Protein AF-A0A840S6F9-F1 (afdb_monomer_lite)

Foldseek 3Di:
DVVVLLVVLVVPDDVLLVVLLVVLLVVVLCVVVVVCVVVPDPDDPVVLSVLQSVLSSVLSVLLCSLQSSLVPPDDPDPCSLVSNLVSQLVSLLCSLPVSLVVCCVVVVNDSCSSNVPPDPDDDSVVSSVVSSVVSSVSSSVSVVVVVVVVVVVVVVVVVVVVVVVVVVVVVVVVVVVVVVVVVPDDVVVVVVVVVVLVVVVVVVDPVSVVVVVVVVVVVVVVVVVVVVVDD

pLDDT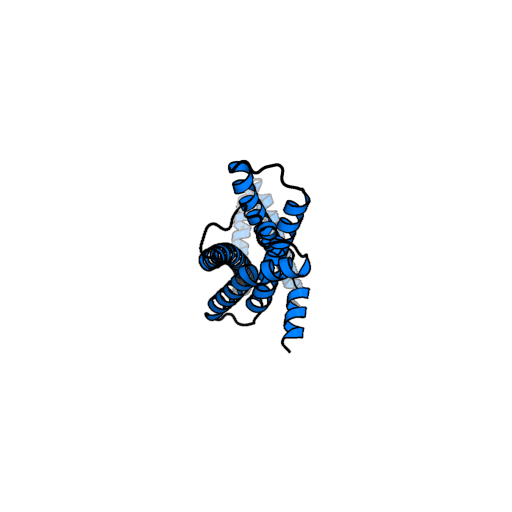: mean 72.97, std 12.89, range [38.94, 93.56]

Sequence (231 aa):
MMKSHLLRSWRSVRAAELWVVAGLVLFLLTERLGVRIDFGAPAYPVRALFFQALMLGLQGMLMLLCWLPAARSVAPHRWRMLRLAGALSLGALLAAWALPSLLAATLGLPPCDVCGKLQPQGKPWTEILSESLILLLLAGLAAGVAELLARRRRNELQLQQLLDEQARLIHEAASARLAARAGRVDPQVLLNDLEAVLKLAGLGSAQAGVALDGLMGQLRQALQSSRRSSP

Structure (mmCIF, N/CA/C/O backbone):
data_AF-A0A840S6F9-F1
#
_entry.id   AF-A0A840S6F9-F1
#
loop_
_atom_site.group_PDB
_atom_site.id
_atom_site.type_symbol
_atom_site.label_atom_id
_atom_site.label_alt_id
_atom_site.label_comp_id
_atom_site.label_asym_id
_atom_site.label_entity_id
_atom_site.label_seq_id
_atom_site.pdbx_PDB_ins_code
_atom_site.Cartn_x
_atom_site.Cartn_y
_atom_site.Cartn_z
_atom_site.occupancy
_atom_site.B_iso_or_equiv
_atom_site.auth_seq_id
_atom_site.auth_comp_id
_atom_site.auth_asym_id
_atom_site.auth_atom_id
_atom_site.pdbx_PDB_model_num
ATOM 1 N N . MET A 1 1 ? -16.084 -17.301 -10.872 1.00 57.97 1 MET A N 1
ATOM 2 C CA . MET A 1 1 ? -16.000 -16.771 -9.488 1.00 57.97 1 MET A CA 1
ATOM 3 C C . MET A 1 1 ? -14.746 -15.935 -9.198 1.00 57.97 1 MET A C 1
ATOM 5 O O . MET A 1 1 ? -14.881 -14.893 -8.576 1.00 57.97 1 MET A O 1
ATOM 9 N N . MET A 1 2 ? -13.543 -16.302 -9.662 1.00 61.16 2 MET A N 1
ATOM 10 C CA . MET A 1 2 ? -12.301 -15.564 -9.331 1.00 61.16 2 MET A CA 1
ATOM 11 C C . MET A 1 2 ? -12.258 -14.113 -9.865 1.00 61.16 2 MET A C 1
ATOM 13 O O . MET A 1 2 ? -11.833 -13.199 -9.162 1.00 61.16 2 MET A O 1
ATOM 17 N N . LYS A 1 3 ? -12.792 -13.874 -11.074 1.00 73.31 3 LYS A N 1
ATOM 18 C CA . LYS A 1 3 ? -12.828 -12.543 -11.717 1.00 73.31 3 LYS A CA 1
ATOM 19 C C . LYS A 1 3 ? -13.700 -11.521 -10.969 1.00 73.31 3 LYS A C 1
ATOM 21 O O . LYS A 1 3 ? -13.307 -10.367 -10.832 1.00 73.31 3 LYS A O 1
ATOM 26 N N . SER A 1 4 ? -14.858 -11.935 -10.443 1.00 74.44 4 SER A N 1
ATOM 27 C CA . SER A 1 4 ? -15.755 -11.033 -9.703 1.00 74.44 4 SER A CA 1
ATOM 28 C C . SER A 1 4 ? -15.173 -10.629 -8.347 1.00 74.44 4 SER A C 1
ATOM 30 O O . SER A 1 4 ? -15.349 -9.490 -7.920 1.00 74.44 4 SER A O 1
ATOM 32 N N . HIS A 1 5 ? -14.418 -11.522 -7.701 1.00 69.12 5 HIS A N 1
ATOM 33 C CA . HIS A 1 5 ? -13.713 -11.223 -6.454 1.00 69.12 5 HIS A CA 1
ATOM 34 C C . HIS A 1 5 ? -12.581 -10.202 -6.654 1.00 69.12 5 HIS A C 1
ATOM 36 O O . HIS A 1 5 ? -12.450 -9.271 -5.858 1.00 69.12 5 HIS A O 1
ATOM 42 N N . LEU A 1 6 ? -11.820 -10.327 -7.749 1.00 69.56 6 LEU A N 1
ATOM 43 C CA . LEU A 1 6 ? -10.762 -9.381 -8.119 1.00 69.56 6 LEU A CA 1
ATOM 44 C C . LEU A 1 6 ? -11.324 -7.977 -8.381 1.00 69.56 6 LEU A C 1
ATOM 46 O O . LEU A 1 6 ? -10.884 -7.009 -7.762 1.00 69.56 6 LEU A O 1
ATOM 50 N N . LEU A 1 7 ? -12.366 -7.869 -9.208 1.00 76.25 7 LEU A N 1
ATOM 51 C CA . LEU A 1 7 ? -13.001 -6.583 -9.524 1.00 76.25 7 LEU A CA 1
ATOM 52 C C . LEU A 1 7 ? -13.603 -5.908 -8.286 1.00 76.25 7 LEU A C 1
ATOM 54 O O . LEU A 1 7 ? -13.496 -4.693 -8.118 1.00 76.25 7 LEU A O 1
ATOM 58 N N . ARG A 1 8 ? -14.204 -6.689 -7.380 1.00 76.50 8 ARG A N 1
ATOM 59 C CA . ARG A 1 8 ? -14.761 -6.156 -6.133 1.00 76.50 8 ARG A CA 1
ATOM 60 C C . ARG A 1 8 ? -13.665 -5.664 -5.193 1.00 76.50 8 ARG A C 1
ATOM 62 O O . ARG A 1 8 ? -13.846 -4.618 -4.573 1.00 76.50 8 ARG A O 1
ATOM 69 N N . SER A 1 9 ? -12.529 -6.368 -5.125 1.00 71.62 9 SER A N 1
ATOM 70 C CA . SER A 1 9 ? -11.372 -5.908 -4.351 1.00 71.62 9 SER A CA 1
ATOM 71 C C . SER A 1 9 ? -10.795 -4.598 -4.892 1.00 71.62 9 SER A C 1
ATOM 73 O O . SER A 1 9 ? -10.569 -3.665 -4.130 1.00 71.62 9 SER A O 1
ATOM 75 N N . TRP A 1 10 ? -10.690 -4.464 -6.211 1.00 71.94 10 TRP A N 1
ATOM 76 C CA . TRP A 1 10 ? -10.213 -3.236 -6.841 1.00 71.94 10 TRP A CA 1
ATOM 77 C C . TRP A 1 10 ? -11.158 -2.045 -6.654 1.00 71.94 10 TRP A C 1
ATOM 79 O O . TRP A 1 10 ? -10.720 -0.933 -6.380 1.00 71.94 10 TRP A O 1
ATOM 89 N N . ARG A 1 11 ? -12.475 -2.268 -6.704 1.00 76.00 11 ARG A N 1
ATOM 90 C CA . ARG A 1 11 ? -13.458 -1.193 -6.482 1.00 76.00 11 ARG A CA 1
ATOM 91 C C . ARG A 1 11 ? -13.488 -0.644 -5.063 1.00 76.00 11 ARG A C 1
ATOM 93 O O . ARG A 1 11 ? -14.030 0.429 -4.846 1.00 76.00 11 ARG A O 1
ATOM 100 N N . SER A 1 12 ? -12.956 -1.378 -4.093 1.00 77.88 12 SER A N 1
ATOM 101 C CA . SER A 1 12 ? -12.941 -0.933 -2.695 1.00 77.88 12 SER A CA 1
ATOM 102 C C . SER A 1 12 ? -11.543 -0.573 -2.216 1.00 77.88 12 SER A C 1
ATOM 104 O O . SER A 1 12 ? -11.290 -0.593 -1.013 1.00 77.88 12 SER A O 1
ATOM 106 N N . VAL A 1 13 ? -10.623 -0.284 -3.140 1.00 76.69 13 VAL A N 1
ATOM 107 C CA . VAL A 1 13 ? -9.305 0.271 -2.815 1.00 76.69 13 VAL A CA 1
ATOM 108 C C . VAL A 1 13 ? -9.489 1.537 -1.989 1.00 76.69 13 VAL A C 1
ATOM 110 O O . VAL A 1 13 ? -10.258 2.430 -2.346 1.00 76.69 13 VAL A O 1
ATOM 113 N N . ARG A 1 14 ? -8.815 1.593 -0.841 1.00 79.44 14 ARG A N 1
ATOM 114 C CA . ARG A 1 14 ? -8.871 2.759 0.048 1.00 79.44 14 ARG A CA 1
ATOM 115 C C . ARG A 1 14 ? -7.775 3.745 -0.333 1.00 79.44 14 ARG A C 1
ATOM 117 O O . ARG A 1 14 ? -6.681 3.331 -0.700 1.00 79.44 14 ARG A O 1
ATOM 124 N N . ALA A 1 15 ? -8.019 5.041 -0.135 1.00 79.38 15 ALA A N 1
ATOM 125 C CA . ALA A 1 15 ? -7.000 6.075 -0.348 1.00 79.38 15 ALA A CA 1
ATOM 126 C C . ALA A 1 15 ? -5.699 5.776 0.423 1.00 79.38 15 ALA A C 1
ATOM 128 O O . ALA A 1 15 ? -4.612 5.971 -0.102 1.00 79.38 15 ALA A O 1
ATOM 129 N N . ALA A 1 16 ? -5.799 5.215 1.632 1.00 73.62 16 ALA A N 1
ATOM 130 C CA . ALA A 1 16 ? -4.637 4.792 2.414 1.00 73.62 16 ALA A CA 1
ATOM 131 C C . ALA A 1 16 ? -3.776 3.725 1.707 1.00 73.62 16 ALA A C 1
ATOM 133 O O . ALA A 1 16 ? -2.556 3.780 1.791 1.00 73.62 16 ALA A O 1
ATOM 134 N N . GLU A 1 17 ? -4.390 2.775 0.994 1.00 78.75 17 GLU A N 1
ATOM 135 C CA . GLU A 1 17 ? -3.665 1.739 0.239 1.00 78.75 17 GLU A CA 1
ATOM 136 C C . GLU A 1 17 ? -2.934 2.361 -0.963 1.00 78.75 17 GLU A C 1
ATOM 138 O O . GLU A 1 17 ? -1.793 2.000 -1.245 1.00 78.75 17 GLU A O 1
ATOM 143 N N . LEU A 1 18 ? -3.551 3.354 -1.616 1.00 81.88 18 LEU A N 1
ATOM 144 C CA . LEU A 1 18 ? -2.921 4.124 -2.692 1.00 81.88 18 LEU A CA 1
ATOM 145 C C . LEU A 1 18 ? -1.740 4.954 -2.189 1.00 81.88 18 LEU A C 1
ATOM 147 O O . LEU A 1 18 ? -0.707 4.977 -2.847 1.00 81.88 18 LEU A O 1
ATOM 151 N N . TRP A 1 19 ? -1.853 5.585 -1.016 1.00 82.31 19 TRP A N 1
ATOM 152 C CA . TRP A 1 19 ? -0.750 6.333 -0.406 1.00 82.31 19 TRP A CA 1
ATOM 153 C C . TRP A 1 19 ? 0.446 5.445 -0.073 1.00 82.31 19 TRP A C 1
ATOM 155 O O . TRP A 1 19 ? 1.583 5.855 -0.284 1.00 82.31 19 TRP A O 1
ATOM 165 N N . VAL A 1 20 ? 0.202 4.219 0.396 1.00 79.19 20 VAL A N 1
ATOM 166 C CA . VAL A 1 20 ? 1.275 3.251 0.653 1.00 79.19 20 VAL A CA 1
ATOM 167 C C . VAL A 1 20 ? 2.008 2.890 -0.641 1.00 79.19 20 VAL A C 1
ATOM 169 O O . VAL A 1 20 ? 3.237 2.888 -0.665 1.00 79.19 20 VAL A O 1
ATOM 172 N N . VAL A 1 21 ? 1.279 2.642 -1.732 1.00 80.12 21 VAL A N 1
ATOM 173 C CA . VAL A 1 21 ? 1.902 2.354 -3.033 1.00 80.12 21 VAL A CA 1
ATOM 174 C C . VAL A 1 21 ? 2.607 3.574 -3.608 1.00 80.12 21 VAL A C 1
ATOM 176 O O . VAL A 1 21 ? 3.731 3.445 -4.077 1.00 80.12 21 VAL A O 1
ATOM 179 N N . ALA A 1 22 ? 1.998 4.755 -3.530 1.00 83.50 22 ALA A N 1
ATOM 180 C CA . ALA A 1 22 ? 2.620 5.998 -3.972 1.00 83.50 22 ALA A CA 1
ATOM 181 C C . ALA A 1 22 ? 3.923 6.269 -3.206 1.00 83.50 22 ALA A C 1
ATOM 183 O O . ALA A 1 22 ? 4.934 6.589 -3.822 1.00 83.50 22 ALA A O 1
ATOM 184 N N . GLY A 1 23 ? 3.926 6.065 -1.886 1.00 83.94 23 GLY A N 1
ATOM 185 C CA . GLY A 1 23 ? 5.122 6.179 -1.054 1.00 83.94 23 GLY A CA 1
ATOM 186 C C . GLY A 1 23 ? 6.205 5.167 -1.432 1.00 83.94 23 GLY A C 1
ATOM 187 O O . GLY A 1 23 ? 7.370 5.534 -1.531 1.00 83.94 23 GLY A O 1
ATOM 188 N N . LEU A 1 24 ? 5.829 3.916 -1.712 1.00 82.94 24 LEU A N 1
ATOM 189 C CA . LEU A 1 24 ? 6.761 2.874 -2.152 1.00 82.94 24 LEU A CA 1
ATOM 190 C C . LEU A 1 24 ? 7.368 3.184 -3.529 1.00 82.94 24 LEU A C 1
ATOM 192 O O . LEU A 1 24 ? 8.576 3.053 -3.711 1.00 82.94 24 LEU A O 1
ATOM 196 N N . VAL A 1 25 ? 6.551 3.646 -4.479 1.00 84.25 25 VAL A N 1
ATOM 197 C CA . VAL A 1 25 ? 7.005 4.084 -5.808 1.00 84.25 25 VAL A CA 1
ATOM 198 C C . VAL A 1 25 ? 7.946 5.279 -5.687 1.00 84.25 25 VAL A C 1
ATOM 200 O O . VAL A 1 25 ? 9.011 5.262 -6.297 1.00 84.25 25 VAL A O 1
ATOM 203 N N . LEU A 1 26 ? 7.594 6.284 -4.880 1.00 85.25 26 LEU A N 1
ATOM 204 C CA . LEU A 1 26 ? 8.444 7.451 -4.636 1.00 85.25 26 LEU A CA 1
ATOM 205 C C . LEU A 1 26 ? 9.775 7.054 -3.998 1.00 85.25 26 LEU A C 1
ATOM 207 O O . LEU A 1 26 ? 10.813 7.507 -4.464 1.00 85.25 26 LEU A O 1
ATOM 211 N N . PHE A 1 27 ? 9.763 6.175 -2.995 1.00 85.38 27 PHE A N 1
ATOM 212 C CA . PHE A 1 27 ? 10.984 5.702 -2.347 1.00 85.38 27 PHE A CA 1
ATOM 213 C C . PHE A 1 27 ? 11.916 4.989 -3.336 1.00 85.38 27 PHE A C 1
ATOM 215 O O . PHE A 1 27 ? 13.098 5.317 -3.428 1.00 85.38 27 PHE A O 1
ATOM 222 N N . LEU A 1 28 ? 11.385 4.047 -4.120 1.00 82.25 28 LEU A N 1
ATOM 223 C CA . LEU A 1 28 ? 12.173 3.329 -5.126 1.00 82.25 28 LEU A CA 1
ATOM 224 C C . LEU A 1 28 ? 12.680 4.267 -6.226 1.00 82.25 28 LEU A C 1
ATOM 226 O O . LEU A 1 28 ? 13.798 4.108 -6.710 1.00 82.25 28 LEU A O 1
ATOM 230 N N . LEU A 1 29 ? 11.878 5.263 -6.605 1.00 82.94 29 LEU A N 1
ATOM 231 C CA . LEU A 1 29 ? 12.287 6.292 -7.549 1.00 82.94 29 LEU A CA 1
ATOM 232 C C . LEU A 1 29 ? 13.459 7.107 -6.983 1.00 82.94 29 LEU A C 1
ATOM 234 O O . LEU A 1 29 ? 14.444 7.298 -7.691 1.00 82.94 29 LEU A O 1
ATOM 238 N N . THR A 1 30 ? 13.393 7.531 -5.714 1.00 82.88 30 THR A N 1
ATOM 239 C CA . THR A 1 30 ? 14.479 8.276 -5.056 1.00 82.88 30 THR A CA 1
ATOM 240 C C . THR A 1 30 ? 15.745 7.448 -4.881 1.00 82.88 30 THR A C 1
ATOM 242 O O . THR A 1 30 ? 16.828 7.974 -5.101 1.00 82.88 30 THR A O 1
ATOM 245 N N . GLU A 1 31 ? 15.630 6.160 -4.552 1.00 82.31 31 GLU A N 1
ATOM 246 C CA . GLU A 1 31 ? 16.780 5.260 -4.407 1.00 82.31 31 GLU A CA 1
ATOM 247 C C . GLU A 1 31 ? 17.492 5.070 -5.753 1.00 82.31 31 GLU A C 1
ATOM 249 O O . GLU A 1 31 ? 18.694 5.313 -5.868 1.00 82.31 31 GLU A O 1
ATOM 254 N N . ARG A 1 32 ? 16.729 4.779 -6.814 1.00 77.12 32 ARG A N 1
ATOM 255 C CA . ARG A 1 32 ? 17.274 4.599 -8.166 1.00 77.12 32 ARG A CA 1
ATOM 256 C C . ARG A 1 32 ? 17.838 5.886 -8.765 1.00 77.12 32 ARG A C 1
ATOM 258 O O . ARG A 1 32 ? 18.773 5.821 -9.561 1.00 77.12 32 ARG A O 1
ATOM 265 N N . LEU A 1 33 ? 17.242 7.038 -8.455 1.00 75.62 33 LEU A N 1
ATOM 266 C CA . LEU A 1 33 ? 17.748 8.348 -8.874 1.00 75.62 33 LEU A CA 1
ATOM 267 C C . LEU A 1 33 ? 19.005 8.730 -8.092 1.00 75.62 33 LEU A C 1
ATOM 269 O O . LEU A 1 33 ? 19.957 9.192 -8.712 1.00 75.62 33 LEU A O 1
ATOM 273 N N . GLY A 1 34 ? 19.026 8.505 -6.775 1.00 76.25 34 GLY A N 1
ATOM 274 C CA . GLY A 1 34 ? 20.144 8.848 -5.892 1.00 76.25 34 GLY A CA 1
ATOM 275 C C . GLY A 1 34 ? 21.438 8.179 -6.335 1.00 76.25 34 GLY A C 1
ATOM 276 O O . GLY A 1 34 ? 22.401 8.868 -6.649 1.00 76.25 34 GLY A O 1
ATOM 277 N N . VAL A 1 35 ? 21.395 6.859 -6.545 1.00 71.25 35 VAL A N 1
ATOM 278 C CA . VAL A 1 35 ? 22.523 6.093 -7.101 1.00 71.25 35 VAL A CA 1
ATOM 279 C C . VAL A 1 35 ? 23.038 6.725 -8.403 1.00 71.25 35 VAL A C 1
ATOM 281 O O . VAL A 1 35 ? 24.237 6.831 -8.624 1.00 71.25 35 VAL A O 1
ATOM 284 N N . ARG A 1 36 ? 22.157 7.202 -9.284 1.00 69.75 36 ARG A N 1
ATOM 285 C CA . ARG A 1 36 ? 22.574 7.762 -10.582 1.00 69.75 36 ARG A CA 1
ATOM 286 C C . ARG A 1 36 ? 23.137 9.175 -10.506 1.00 69.75 36 ARG A C 1
ATOM 288 O O . ARG A 1 36 ? 23.975 9.517 -11.340 1.00 69.75 36 ARG A O 1
ATOM 295 N N . ILE A 1 37 ? 22.670 9.973 -9.551 1.00 70.62 37 ILE A N 1
ATOM 296 C CA . ILE A 1 37 ? 23.223 11.300 -9.269 1.00 70.62 37 ILE A CA 1
ATOM 297 C C . ILE A 1 37 ? 24.629 11.136 -8.683 1.00 70.62 37 ILE A C 1
ATOM 299 O O . ILE A 1 37 ? 25.559 11.791 -9.151 1.00 70.62 37 ILE A O 1
ATOM 303 N N . ASP A 1 38 ? 24.798 10.198 -7.749 1.00 69.50 38 ASP A N 1
ATOM 304 C CA . ASP A 1 38 ? 26.072 9.944 -7.070 1.00 69.50 38 ASP A CA 1
ATOM 305 C C . ASP A 1 38 ? 27.151 9.392 -8.018 1.00 69.50 38 ASP A C 1
ATOM 307 O O . ASP A 1 38 ? 28.327 9.728 -7.883 1.00 69.50 38 ASP A O 1
ATOM 311 N N . PHE A 1 39 ? 26.764 8.593 -9.022 1.00 65.19 39 PHE A N 1
ATOM 312 C CA . PHE A 1 39 ? 27.692 8.021 -10.010 1.00 65.19 39 PHE A CA 1
ATOM 313 C C . PHE A 1 39 ? 27.843 8.843 -11.306 1.00 65.19 39 PHE A C 1
ATOM 315 O O . PHE A 1 39 ? 28.422 8.350 -12.274 1.00 65.19 39 PHE A O 1
ATOM 322 N N . GLY A 1 40 ? 27.366 10.094 -11.342 1.00 55.31 40 GLY A N 1
ATOM 323 C CA . GLY A 1 40 ? 27.693 11.047 -12.412 1.00 55.31 40 GLY A CA 1
ATOM 324 C C . GLY A 1 40 ? 27.232 10.625 -13.812 1.00 55.31 40 GLY A C 1
ATOM 325 O O . GLY A 1 40 ? 27.974 10.778 -14.783 1.00 55.31 40 GLY A O 1
ATOM 326 N N . ALA A 1 41 ? 26.024 10.065 -13.932 1.00 57.47 41 ALA A N 1
ATOM 327 C CA . ALA A 1 41 ? 25.506 9.628 -15.226 1.00 57.47 41 ALA A CA 1
ATOM 328 C C . ALA A 1 41 ? 25.386 10.807 -16.227 1.00 57.47 41 ALA A C 1
ATOM 330 O O . ALA A 1 41 ? 24.945 11.895 -15.840 1.00 57.47 41 ALA A O 1
ATOM 331 N N . PRO A 1 42 ? 25.728 10.612 -17.519 1.00 56.94 42 PRO A N 1
ATOM 332 C CA . PRO A 1 42 ? 25.558 11.640 -18.546 1.00 56.9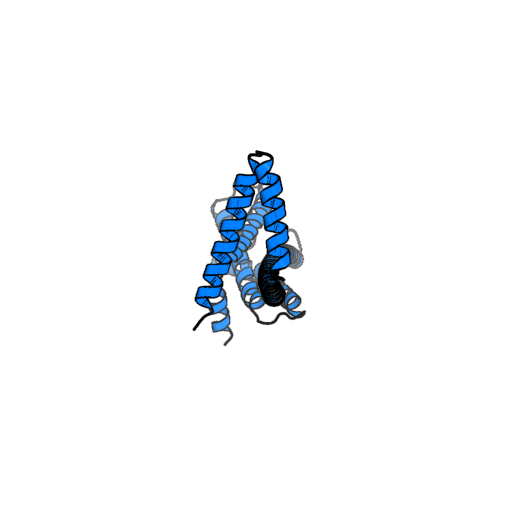4 42 PRO A CA 1
ATOM 333 C C . PRO A 1 42 ? 24.086 12.049 -18.659 1.00 56.94 42 PRO A C 1
ATOM 335 O O . PRO A 1 42 ? 23.204 11.246 -18.357 1.00 56.94 42 PRO A O 1
ATOM 338 N N . ALA A 1 43 ? 23.837 13.290 -19.099 1.00 57.97 43 ALA A N 1
ATOM 339 C CA . ALA A 1 43 ? 22.516 13.905 -19.245 1.00 57.97 43 ALA A CA 1
ATOM 340 C C . ALA A 1 43 ? 21.467 12.908 -19.766 1.00 57.97 43 ALA A C 1
ATOM 342 O O . ALA A 1 43 ? 21.392 12.607 -20.959 1.00 57.97 43 ALA A O 1
ATOM 343 N N . TYR A 1 44 ? 20.679 12.359 -18.843 1.00 62.44 44 TYR A N 1
ATOM 344 C CA . TYR A 1 44 ? 19.711 11.327 -19.173 1.00 62.44 44 TYR A CA 1
ATOM 345 C C . TYR A 1 44 ? 18.562 11.970 -19.956 1.00 62.44 44 TYR A C 1
ATOM 347 O O . TYR A 1 44 ? 18.017 12.987 -19.513 1.00 62.44 44 TYR A O 1
ATOM 355 N N . PRO A 1 45 ? 18.145 11.402 -21.100 1.00 70.81 45 PRO A N 1
ATOM 356 C CA . PRO A 1 45 ? 16.992 11.923 -21.810 1.00 70.81 45 PRO A CA 1
ATOM 357 C C . PRO A 1 45 ? 15.762 11.797 -20.904 1.00 70.81 45 PRO A C 1
ATOM 359 O O . PRO A 1 45 ? 15.510 10.735 -20.334 1.00 70.81 45 PRO A O 1
ATOM 362 N N . VAL A 1 46 ? 14.957 12.861 -20.812 1.00 74.31 46 VAL A N 1
ATOM 363 C CA . VAL A 1 46 ? 13.695 12.912 -20.036 1.00 74.31 46 VAL A CA 1
ATOM 364 C C . VAL A 1 46 ? 12.806 11.686 -20.305 1.00 74.31 46 VAL A C 1
ATOM 366 O O . VAL A 1 46 ? 12.111 11.188 -19.422 1.00 74.31 46 VAL A O 1
ATOM 369 N N . ARG A 1 47 ? 12.899 11.135 -21.519 1.00 73.69 47 ARG A N 1
ATOM 370 C CA . ARG A 1 47 ? 12.243 9.898 -21.948 1.00 73.69 47 ARG A CA 1
ATOM 371 C C . ARG A 1 47 ? 12.570 8.684 -21.066 1.00 73.69 47 ARG A C 1
ATOM 373 O O . ARG A 1 47 ? 11.665 7.929 -20.730 1.00 73.69 47 ARG A O 1
ATOM 380 N N . ALA A 1 48 ? 13.825 8.488 -20.674 1.00 71.69 48 ALA A N 1
ATOM 381 C CA . ALA A 1 48 ? 14.227 7.353 -19.844 1.00 71.69 48 ALA A CA 1
ATOM 382 C C . ALA A 1 48 ? 13.747 7.505 -18.389 1.00 71.69 48 ALA A C 1
ATOM 384 O O . ALA A 1 48 ? 13.306 6.529 -17.786 1.00 71.69 48 ALA A O 1
ATOM 385 N N . LEU A 1 49 ? 13.723 8.735 -17.857 1.00 75.44 49 LEU A N 1
ATOM 386 C CA . LEU A 1 49 ? 13.108 9.028 -16.555 1.00 75.44 49 LEU A CA 1
ATOM 387 C C . LEU A 1 49 ? 11.611 8.707 -16.555 1.00 75.44 49 LEU A C 1
ATOM 389 O O . LEU A 1 49 ? 11.109 8.078 -15.624 1.00 75.44 49 LEU A O 1
ATOM 393 N N . PHE A 1 50 ? 10.908 9.090 -17.623 1.00 80.88 50 PHE A N 1
ATOM 394 C CA . PHE A 1 50 ? 9.491 8.783 -17.788 1.00 80.88 50 PHE A CA 1
ATOM 395 C C . PHE A 1 50 ? 9.228 7.271 -17.805 1.00 80.88 50 PHE A C 1
ATOM 397 O O . PHE A 1 50 ? 8.367 6.792 -17.067 1.00 80.88 50 PHE A O 1
ATOM 404 N N . PHE A 1 51 ? 9.989 6.500 -18.591 1.00 78.31 51 PHE A N 1
ATOM 405 C CA . PHE A 1 51 ? 9.821 5.043 -18.642 1.00 78.31 51 PHE A CA 1
ATOM 406 C C . PHE A 1 51 ? 10.156 4.357 -17.323 1.00 78.31 51 PHE A C 1
ATOM 408 O O . PHE A 1 51 ? 9.474 3.410 -16.938 1.00 78.31 51 PHE A O 1
ATOM 415 N N . GLN A 1 52 ? 11.151 4.856 -16.599 1.00 77.75 52 GLN A N 1
ATOM 416 C CA . GLN A 1 52 ? 11.495 4.328 -15.289 1.00 77.75 52 GLN A CA 1
ATOM 417 C C . GLN A 1 52 ? 10.399 4.601 -14.251 1.00 77.75 52 GLN A C 1
ATOM 419 O O . GLN A 1 52 ? 10.020 3.698 -13.506 1.00 77.75 52 GLN A O 1
ATOM 424 N N . ALA A 1 53 ? 9.842 5.815 -14.229 1.00 81.31 53 ALA A N 1
ATOM 425 C CA . ALA A 1 53 ? 8.702 6.141 -13.375 1.00 81.31 53 ALA A CA 1
ATOM 426 C C . ALA A 1 53 ? 7.470 5.291 -13.732 1.00 81.31 53 ALA A C 1
ATOM 428 O O . ALA A 1 53 ? 6.794 4.772 -12.842 1.00 81.31 53 ALA A O 1
ATOM 429 N N . LEU A 1 54 ? 7.215 5.083 -15.029 1.00 84.31 54 LEU A N 1
ATOM 430 C CA . LEU A 1 54 ? 6.146 4.214 -15.519 1.00 84.31 54 LEU A CA 1
ATOM 431 C C . LEU A 1 54 ? 6.349 2.758 -15.072 1.00 84.31 54 LEU A C 1
ATOM 433 O O . LEU A 1 54 ? 5.407 2.133 -14.587 1.00 84.31 54 LEU A O 1
ATOM 437 N N . MET A 1 55 ? 7.571 2.229 -15.193 1.00 83.25 55 MET A N 1
ATOM 438 C CA . MET A 1 55 ? 7.926 0.874 -14.761 1.00 83.25 55 MET A CA 1
ATOM 439 C C . MET A 1 55 ? 7.683 0.696 -13.261 1.00 83.25 55 MET A C 1
ATOM 441 O O . MET A 1 55 ? 7.011 -0.252 -12.864 1.00 83.25 55 MET A O 1
ATOM 445 N N . LEU A 1 56 ? 8.163 1.626 -12.433 1.00 83.75 56 LEU A N 1
ATOM 446 C CA . LEU A 1 56 ? 7.959 1.600 -10.982 1.00 83.75 56 LEU A CA 1
ATOM 447 C C . LEU A 1 56 ? 6.470 1.688 -10.617 1.00 83.75 56 LEU A C 1
ATOM 449 O O . LEU A 1 56 ? 5.997 0.949 -9.752 1.00 83.75 56 LEU A O 1
ATOM 453 N N . GLY A 1 57 ? 5.708 2.534 -11.315 1.00 85.00 57 GLY A N 1
ATOM 454 C CA . GLY A 1 57 ? 4.257 2.626 -11.155 1.00 85.00 57 GLY A CA 1
ATOM 455 C C . GLY A 1 57 ? 3.544 1.312 -11.488 1.00 85.00 57 GLY A C 1
ATOM 456 O O . GLY A 1 57 ? 2.697 0.853 -10.720 1.00 85.00 57 GLY A O 1
ATOM 457 N N . LEU A 1 58 ? 3.928 0.661 -12.589 1.00 85.50 58 LEU A N 1
ATOM 458 C CA . LEU A 1 58 ? 3.412 -0.651 -12.985 1.00 85.50 58 LEU A CA 1
ATOM 459 C C . LEU A 1 58 ? 3.792 -1.747 -11.982 1.00 85.50 58 LEU A C 1
ATOM 461 O O . LEU A 1 58 ? 2.942 -2.568 -11.643 1.00 85.50 58 LEU A O 1
ATOM 465 N N . GLN A 1 59 ? 5.023 -1.746 -11.463 1.00 84.50 59 GLN A N 1
ATOM 466 C CA . GLN A 1 59 ? 5.448 -2.669 -10.406 1.00 84.50 59 GLN A CA 1
ATOM 467 C C . GLN A 1 59 ? 4.613 -2.478 -9.134 1.00 84.50 59 GLN A C 1
ATOM 469 O O . GLN A 1 59 ? 4.120 -3.457 -8.573 1.00 84.50 59 GLN A O 1
ATOM 474 N N . GLY A 1 60 ? 4.385 -1.229 -8.719 1.00 82.44 60 GLY A N 1
ATOM 475 C CA . GLY A 1 60 ? 3.512 -0.892 -7.593 1.00 82.44 60 GLY A CA 1
ATOM 476 C C . GLY A 1 60 ? 2.066 -1.351 -7.809 1.00 82.44 60 GLY A C 1
ATOM 477 O O . GLY A 1 60 ? 1.458 -1.934 -6.910 1.00 82.44 60 GLY A O 1
ATOM 478 N N . MET A 1 61 ? 1.526 -1.168 -9.018 1.00 83.38 61 MET A N 1
ATOM 479 C CA . MET A 1 61 ? 0.198 -1.671 -9.387 1.00 83.38 61 MET A CA 1
ATOM 480 C C . MET A 1 61 ? 0.117 -3.197 -9.357 1.00 83.38 61 MET A C 1
ATOM 482 O O . MET A 1 61 ? -0.864 -3.740 -8.851 1.00 83.38 61 MET A O 1
ATOM 486 N N . LEU A 1 62 ? 1.128 -3.894 -9.879 1.00 85.00 62 LEU A N 1
ATOM 487 C CA . LEU A 1 62 ? 1.178 -5.354 -9.884 1.00 85.00 62 LEU A CA 1
ATOM 488 C C . LEU A 1 62 ? 1.245 -5.902 -8.453 1.00 85.00 62 LEU A C 1
ATOM 490 O O . LEU A 1 62 ? 0.507 -6.818 -8.094 1.00 85.00 62 LEU A O 1
ATOM 494 N N . MET A 1 63 ? 2.071 -5.277 -7.614 1.00 81.81 63 MET A N 1
ATOM 495 C CA . MET A 1 63 ? 2.144 -5.542 -6.180 1.00 81.81 63 MET A CA 1
ATOM 496 C C . MET A 1 63 ? 0.783 -5.386 -5.508 1.00 81.81 63 MET A C 1
ATOM 498 O O . MET A 1 63 ? 0.323 -6.290 -4.811 1.00 81.81 63 MET A O 1
ATOM 502 N N . LEU A 1 64 ? 0.099 -4.272 -5.766 1.00 81.25 64 LEU A N 1
ATOM 503 C CA . LEU A 1 64 ? -1.236 -4.003 -5.242 1.00 81.25 64 LEU A CA 1
ATOM 504 C C . LEU A 1 64 ? -2.255 -5.044 -5.739 1.00 81.25 64 LEU A C 1
ATOM 506 O O . LEU A 1 64 ? -3.065 -5.530 -4.950 1.00 81.25 64 LEU A O 1
ATOM 510 N N . LEU A 1 65 ? -2.177 -5.446 -7.012 1.00 82.12 65 LEU A N 1
ATOM 511 C CA . LEU A 1 65 ? -3.030 -6.470 -7.623 1.00 82.12 65 LEU A CA 1
ATOM 512 C C . LEU A 1 65 ? -2.854 -7.843 -6.959 1.00 82.12 65 LEU A C 1
ATOM 514 O O . LEU A 1 65 ? -3.843 -8.543 -6.749 1.00 82.12 65 LEU A O 1
ATOM 518 N N . CYS A 1 66 ? -1.625 -8.219 -6.603 1.00 82.50 66 CYS A N 1
ATOM 519 C CA . CYS A 1 66 ? -1.337 -9.455 -5.874 1.00 82.50 66 CYS A CA 1
ATOM 520 C C . CYS A 1 66 ? -1.728 -9.355 -4.390 1.00 82.50 66 CYS A C 1
ATOM 522 O O . CYS A 1 66 ? -2.227 -10.319 -3.806 1.00 82.50 66 CYS A O 1
ATOM 524 N N . TRP A 1 67 ? -1.549 -8.184 -3.777 1.00 82.25 67 TRP A N 1
ATOM 525 C CA . TRP A 1 67 ? -1.768 -7.968 -2.348 1.00 82.25 67 TRP A CA 1
ATOM 526 C C . TRP A 1 67 ? -3.250 -7.857 -1.954 1.00 82.25 67 TRP A C 1
ATOM 528 O O . TRP A 1 67 ? -3.683 -8.505 -0.998 1.00 82.25 67 TRP A O 1
ATOM 538 N N . LEU A 1 68 ? -4.055 -7.091 -2.696 1.00 78.50 68 LEU A N 1
ATOM 539 C CA . LEU A 1 68 ? -5.487 -6.857 -2.441 1.00 78.50 68 LEU A CA 1
ATOM 540 C C . LEU A 1 68 ? -6.333 -8.124 -2.232 1.00 78.50 68 LEU A C 1
ATOM 542 O O . LEU A 1 68 ? -7.071 -8.192 -1.240 1.00 78.50 68 LEU A O 1
ATOM 546 N N . PRO A 1 69 ? -6.276 -9.133 -3.123 1.00 76.25 69 PRO A N 1
ATOM 547 C CA . PRO A 1 69 ? -7.063 -10.347 -2.956 1.00 76.25 69 PRO A CA 1
ATOM 548 C C . PRO A 1 69 ? -6.607 -11.156 -1.736 1.00 76.25 69 PRO A C 1
ATOM 550 O O . PRO A 1 69 ? -7.454 -11.692 -1.020 1.00 76.25 69 PRO A O 1
ATOM 553 N N . ALA A 1 70 ? -5.304 -11.184 -1.434 1.00 78.38 70 ALA A N 1
ATOM 554 C CA . ALA A 1 70 ? -4.781 -11.847 -0.240 1.00 78.38 70 ALA A CA 1
ATOM 555 C C . ALA A 1 70 ? -5.223 -11.132 1.048 1.00 78.38 70 ALA A C 1
ATOM 557 O O . ALA A 1 70 ? -5.699 -11.781 1.984 1.00 78.38 70 ALA A O 1
ATOM 558 N N . ALA A 1 71 ? -5.158 -9.797 1.073 1.00 74.75 71 ALA A N 1
ATOM 559 C CA . ALA A 1 71 ? -5.561 -8.978 2.213 1.00 74.75 71 ALA A CA 1
ATOM 560 C C . ALA A 1 71 ? -7.051 -9.124 2.558 1.00 74.75 71 ALA A C 1
ATOM 562 O O . ALA A 1 71 ? -7.412 -9.053 3.736 1.00 74.75 71 ALA A O 1
ATOM 563 N N . ARG A 1 72 ? -7.896 -9.350 1.543 1.00 75.38 72 ARG A N 1
ATOM 564 C CA . ARG A 1 72 ? -9.363 -9.425 1.664 1.00 75.38 72 ARG A CA 1
ATOM 565 C C . ARG A 1 72 ? -9.924 -10.836 1.703 1.00 75.38 72 ARG A C 1
ATOM 567 O O . ARG A 1 72 ? -11.119 -10.994 1.941 1.00 75.38 72 ARG A O 1
ATOM 574 N N . SER A 1 73 ? -9.094 -11.851 1.479 1.00 72.19 73 SER A N 1
ATOM 575 C CA . SER A 1 73 ? -9.502 -13.237 1.688 1.00 72.19 73 SER A CA 1
ATOM 576 C C . SER A 1 73 ? -9.880 -13.433 3.164 1.00 72.19 73 SER A C 1
ATOM 578 O O . SER A 1 73 ? -9.098 -13.176 4.081 1.00 72.19 73 SER A O 1
ATOM 580 N N . VAL A 1 74 ? -11.146 -13.779 3.393 1.00 63.56 74 VAL A N 1
ATOM 581 C CA . VAL A 1 74 ? -11.787 -13.785 4.710 1.00 63.56 74 VAL A CA 1
ATOM 582 C C . VAL A 1 74 ? -11.309 -14.996 5.511 1.00 63.56 74 VAL A C 1
ATOM 584 O O . VAL A 1 74 ? -11.691 -16.118 5.205 1.00 63.56 74 VAL A O 1
ATOM 587 N N . ALA A 1 75 ? -10.458 -14.759 6.513 1.00 58.28 75 ALA A N 1
ATOM 588 C CA . ALA A 1 75 ? -10.464 -15.415 7.828 1.00 58.28 75 ALA A CA 1
ATOM 589 C C . ALA A 1 75 ? -9.316 -14.854 8.698 1.00 58.28 75 ALA A C 1
ATOM 591 O O . ALA A 1 75 ? -8.180 -14.749 8.218 1.00 58.28 75 ALA A O 1
ATOM 592 N N . PRO A 1 76 ? -9.549 -14.525 9.983 1.00 64.81 76 PRO A N 1
ATOM 593 C CA . PRO A 1 76 ? -8.480 -14.286 10.948 1.00 64.81 76 PRO A CA 1
ATOM 594 C C . PRO A 1 76 ? -7.802 -15.624 11.284 1.00 64.81 76 PRO A C 1
ATOM 596 O O . PRO A 1 76 ? -8.062 -16.240 12.310 1.00 64.81 76 PRO A O 1
ATOM 599 N N . HIS A 1 77 ? -6.964 -16.121 10.376 1.00 63.16 77 HIS A N 1
ATOM 600 C CA . HIS A 1 77 ? -6.283 -17.405 10.517 1.00 63.16 77 HIS A CA 1
ATOM 601 C C . HIS A 1 77 ? -4.763 -17.211 10.513 1.00 63.16 77 HIS A C 1
ATOM 603 O O . HIS A 1 77 ? -4.255 -16.325 9.822 1.00 63.16 77 HIS A O 1
ATOM 609 N N . ARG A 1 78 ? -4.018 -18.051 11.251 1.00 70.31 78 ARG A N 1
ATOM 610 C CA . ARG A 1 78 ? -2.537 -18.003 11.341 1.00 70.31 78 ARG A CA 1
ATOM 611 C C . ARG A 1 78 ? -1.860 -18.003 9.960 1.00 70.31 78 ARG A C 1
ATOM 613 O O . ARG A 1 78 ? -0.828 -17.374 9.761 1.00 70.31 78 ARG A O 1
ATOM 620 N N . TRP A 1 79 ? -2.514 -18.616 8.979 1.00 77.19 79 TRP A N 1
ATOM 621 C CA . TRP A 1 79 ? -2.065 -18.738 7.592 1.00 77.19 79 TRP A CA 1
ATOM 622 C C . TRP A 1 79 ? -2.250 -17.477 6.739 1.00 77.19 79 TRP A C 1
ATOM 624 O O . TRP A 1 79 ? -1.776 -17.432 5.606 1.00 77.19 79 TRP A O 1
ATOM 634 N N . ARG A 1 80 ? -2.914 -16.432 7.252 1.00 77.38 80 ARG A N 1
ATOM 635 C CA . ARG A 1 80 ? -3.115 -15.172 6.520 1.00 77.38 80 ARG A CA 1
ATOM 636 C C . ARG A 1 80 ? -1.787 -14.475 6.225 1.00 77.38 80 ARG A C 1
ATOM 638 O O . ARG A 1 80 ? -1.603 -13.999 5.112 1.00 77.38 80 ARG A O 1
ATOM 645 N N . MET A 1 81 ? -0.851 -14.474 7.179 1.00 75.00 81 MET A N 1
ATOM 646 C CA . MET A 1 81 ? 0.493 -13.919 6.964 1.00 75.00 81 MET A CA 1
ATOM 647 C C . MET A 1 81 ? 1.267 -14.701 5.902 1.00 75.00 81 MET A C 1
ATOM 649 O O . MET A 1 81 ? 1.884 -14.099 5.036 1.00 75.00 81 MET A O 1
ATOM 653 N N . LEU A 1 82 ? 1.173 -16.031 5.922 1.00 80.19 82 LEU A N 1
ATOM 654 C CA . LEU A 1 82 ? 1.854 -16.907 4.967 1.00 80.19 82 LEU A CA 1
ATOM 655 C C . LEU A 1 82 ? 1.295 -16.740 3.544 1.00 80.19 82 LEU A C 1
ATOM 657 O O . LEU A 1 82 ? 2.053 -16.668 2.583 1.00 80.19 82 LEU A O 1
ATOM 661 N N . ARG A 1 83 ? -0.027 -16.579 3.408 1.00 81.94 83 ARG A N 1
ATOM 662 C CA . ARG A 1 83 ? -0.679 -16.251 2.129 1.00 81.94 83 ARG A CA 1
ATOM 663 C C . ARG A 1 83 ? -0.311 -14.860 1.621 1.00 81.94 83 ARG A C 1
ATOM 665 O O . ARG A 1 83 ? -0.103 -14.700 0.425 1.00 81.94 83 ARG A O 1
ATOM 672 N N . LEU A 1 84 ? -0.227 -13.870 2.511 1.00 82.25 84 LEU A N 1
ATOM 673 C CA . LEU A 1 84 ? 0.237 -12.525 2.164 1.00 82.25 84 LEU A CA 1
ATOM 674 C C . LEU A 1 84 ? 1.690 -12.555 1.694 1.00 82.25 84 LEU A C 1
ATOM 676 O O . LEU A 1 84 ? 1.983 -12.008 0.638 1.00 82.25 84 LEU A O 1
ATOM 680 N N . ALA A 1 85 ? 2.568 -13.241 2.427 1.00 82.12 85 ALA A N 1
ATOM 681 C CA . ALA A 1 85 ? 3.964 -13.419 2.049 1.00 82.12 85 ALA A CA 1
ATOM 682 C C . ALA A 1 85 ? 4.089 -14.123 0.692 1.00 82.12 85 ALA A C 1
ATOM 684 O O . ALA A 1 85 ? 4.806 -13.632 -0.170 1.00 82.12 85 ALA A O 1
ATOM 685 N N . GLY A 1 86 ? 3.325 -15.198 0.467 1.00 84.75 86 GLY A N 1
ATOM 686 C CA . GLY A 1 86 ? 3.288 -15.906 -0.814 1.00 84.75 86 GLY A CA 1
ATOM 687 C C . GLY A 1 86 ? 2.766 -15.046 -1.970 1.00 84.75 86 GLY A C 1
ATOM 688 O O . GLY A 1 86 ? 3.321 -15.070 -3.064 1.00 84.75 86 GLY A O 1
ATOM 689 N N . ALA A 1 87 ? 1.722 -14.246 -1.744 1.00 86.38 87 ALA A N 1
ATOM 690 C CA . ALA A 1 87 ? 1.191 -13.342 -2.763 1.00 86.38 87 ALA A CA 1
ATOM 691 C C . ALA A 1 87 ? 2.172 -12.206 -3.092 1.00 86.38 87 ALA A C 1
ATOM 693 O O . ALA A 1 87 ? 2.348 -11.869 -4.261 1.00 86.38 87 ALA A O 1
ATOM 694 N N . LEU A 1 88 ? 2.840 -11.652 -2.076 1.00 84.88 88 LEU A N 1
ATOM 695 C CA . LEU A 1 88 ? 3.876 -10.634 -2.243 1.00 84.88 88 LEU A CA 1
ATOM 696 C C . LEU A 1 88 ? 5.106 -11.204 -2.951 1.00 84.88 88 LEU A C 1
ATOM 698 O O . LEU A 1 88 ? 5.605 -10.569 -3.871 1.00 84.88 88 LEU A O 1
ATOM 702 N N . SER A 1 89 ? 5.563 -12.410 -2.602 1.00 85.06 89 SER A N 1
ATOM 703 C CA . SER A 1 89 ? 6.694 -13.046 -3.287 1.00 85.06 89 SER A CA 1
ATOM 704 C C . SER A 1 89 ? 6.383 -13.324 -4.751 1.00 85.06 89 SER A C 1
ATOM 706 O O . SER A 1 89 ? 7.215 -13.069 -5.614 1.00 85.06 89 SER A O 1
ATOM 708 N N . LEU A 1 90 ? 5.167 -13.788 -5.051 1.00 87.06 90 LEU A N 1
ATOM 709 C CA . LEU A 1 90 ? 4.739 -14.065 -6.422 1.00 87.06 90 LEU A CA 1
ATOM 710 C C . LEU A 1 90 ? 4.606 -12.763 -7.230 1.00 87.06 90 LEU A C 1
ATOM 712 O O . LEU A 1 90 ? 5.077 -12.692 -8.364 1.00 87.06 90 LEU A O 1
ATOM 716 N N . GLY A 1 91 ? 4.060 -11.708 -6.618 1.00 84.69 91 GLY A N 1
ATOM 717 C CA . GLY A 1 91 ? 4.037 -10.364 -7.193 1.00 84.69 91 GLY A CA 1
ATOM 718 C C . GLY A 1 91 ? 5.435 -9.793 -7.433 1.00 84.69 91 GLY A C 1
ATOM 719 O O . GLY A 1 91 ? 5.673 -9.216 -8.488 1.00 84.69 91 GLY A O 1
ATOM 720 N N . ALA A 1 92 ? 6.377 -9.993 -6.504 1.00 85.00 92 ALA A N 1
ATOM 721 C CA . ALA A 1 92 ? 7.753 -9.500 -6.622 1.00 85.00 92 ALA A CA 1
ATOM 722 C C . ALA A 1 92 ? 8.484 -10.197 -7.767 1.00 85.00 92 ALA A C 1
ATOM 724 O O . ALA A 1 92 ? 9.140 -9.548 -8.577 1.00 85.00 92 ALA A O 1
ATOM 725 N N . LEU A 1 93 ? 8.317 -11.518 -7.863 1.00 85.94 93 LEU A N 1
ATOM 726 C CA . LEU A 1 93 ? 8.917 -12.326 -8.914 1.00 85.94 93 LEU A CA 1
ATOM 727 C C . LEU A 1 93 ? 8.378 -11.928 -10.296 1.00 85.94 93 LEU A C 1
ATOM 729 O O . LEU A 1 93 ? 9.149 -11.731 -11.233 1.00 85.94 93 LEU A O 1
ATOM 733 N N . LEU A 1 94 ? 7.058 -11.746 -10.416 1.00 86.06 94 LEU A N 1
ATOM 734 C CA . LEU A 1 94 ? 6.432 -11.277 -11.655 1.00 86.06 94 LEU A CA 1
ATOM 735 C C . LEU A 1 94 ? 6.864 -9.847 -12.012 1.00 86.06 94 LEU A C 1
ATOM 737 O O . LEU A 1 94 ? 7.142 -9.568 -13.176 1.00 86.06 94 LEU A O 1
ATOM 741 N N . ALA A 1 95 ? 6.956 -8.952 -11.029 1.00 84.69 95 ALA A N 1
ATOM 742 C CA . ALA A 1 95 ? 7.382 -7.570 -11.230 1.00 84.69 95 ALA A CA 1
ATOM 743 C C . ALA A 1 95 ? 8.848 -7.465 -11.682 1.00 84.69 95 ALA A C 1
ATOM 745 O O . ALA A 1 95 ? 9.167 -6.619 -12.517 1.00 84.69 95 ALA A O 1
ATOM 746 N N . ALA A 1 96 ? 9.723 -8.324 -11.152 1.00 81.56 96 ALA A N 1
ATOM 747 C CA . ALA A 1 96 ? 11.142 -8.359 -11.498 1.00 81.56 96 ALA A CA 1
ATOM 748 C C . ALA A 1 96 ? 11.408 -9.049 -12.846 1.00 81.56 96 ALA A C 1
ATOM 750 O O . ALA A 1 96 ? 12.314 -8.648 -13.567 1.00 81.56 96 ALA A O 1
ATOM 751 N N . TRP A 1 97 ? 10.629 -10.075 -13.209 1.00 82.56 97 TRP A N 1
ATOM 752 C CA . TRP A 1 97 ? 10.901 -10.883 -14.404 1.00 82.56 97 TRP A CA 1
ATOM 753 C C . TRP A 1 97 ? 9.987 -10.571 -15.596 1.00 82.56 97 TRP A C 1
ATOM 755 O O . TRP A 1 97 ? 10.457 -10.303 -16.705 1.00 82.56 97 TRP A O 1
ATOM 765 N N . ALA A 1 98 ? 8.670 -10.592 -15.387 1.00 83.38 98 ALA A N 1
ATOM 766 C CA . ALA A 1 98 ? 7.692 -10.483 -16.470 1.00 83.38 98 ALA A CA 1
ATOM 767 C C . ALA A 1 98 ? 7.504 -9.034 -16.939 1.00 83.38 98 ALA A C 1
ATOM 769 O O . ALA A 1 98 ? 7.286 -8.773 -18.116 1.00 83.38 98 ALA A O 1
ATOM 770 N N . LEU A 1 99 ? 7.591 -8.075 -16.022 1.00 82.62 99 LEU A N 1
ATOM 771 C CA . LEU A 1 99 ? 7.316 -6.670 -16.311 1.00 82.62 99 LEU A CA 1
ATOM 772 C C . LEU A 1 99 ? 8.369 -6.004 -17.225 1.00 82.62 99 LEU A C 1
ATOM 774 O O . LEU A 1 99 ? 7.965 -5.398 -18.221 1.00 82.62 99 LEU A O 1
ATOM 778 N N . PRO A 1 100 ? 9.691 -6.140 -16.979 1.00 76.94 100 PRO A N 1
ATOM 779 C CA . PRO A 1 100 ? 10.700 -5.591 -17.889 1.00 76.94 100 PRO A CA 1
ATOM 780 C C . PRO A 1 100 ? 10.709 -6.291 -19.252 1.00 76.94 100 PRO A C 1
ATOM 782 O O . PRO A 1 100 ? 10.863 -5.624 -20.273 1.00 76.94 100 PRO A O 1
ATOM 785 N N . SER A 1 101 ? 10.488 -7.610 -19.296 1.00 81.00 101 SER A N 1
ATOM 786 C CA . SER A 1 101 ? 10.420 -8.357 -20.560 1.00 81.00 101 SER A CA 1
ATOM 787 C C . SER A 1 101 ? 9.204 -7.958 -21.403 1.00 81.00 101 SER A C 1
ATOM 789 O O . SER A 1 101 ? 9.329 -7.757 -22.610 1.00 81.00 101 SER A O 1
ATOM 791 N N . LEU A 1 102 ? 8.045 -7.753 -20.772 1.00 82.44 102 LEU A N 1
ATOM 792 C CA . LEU A 1 102 ? 6.829 -7.305 -21.448 1.00 82.44 102 LEU A CA 1
ATOM 793 C C . LEU A 1 102 ? 6.938 -5.855 -21.946 1.00 82.44 102 LEU A C 1
ATOM 795 O O . LEU A 1 102 ? 6.524 -5.558 -23.066 1.00 82.44 102 LEU A O 1
ATOM 799 N N . LEU A 1 103 ? 7.527 -4.950 -21.159 1.00 78.31 103 LEU A N 1
ATOM 800 C CA . LEU A 1 103 ? 7.781 -3.567 -21.587 1.00 78.31 103 LEU A CA 1
ATOM 801 C C . LEU A 1 103 ? 8.787 -3.499 -22.742 1.00 78.31 103 LEU A C 1
ATOM 803 O O . LEU A 1 103 ? 8.543 -2.786 -23.711 1.00 78.31 103 LEU A O 1
ATOM 807 N N . ALA A 1 104 ? 9.875 -4.271 -22.680 1.00 79.75 104 ALA A N 1
ATOM 808 C CA . ALA A 1 104 ? 10.849 -4.350 -23.767 1.00 79.75 104 ALA A CA 1
ATOM 809 C C . ALA A 1 104 ? 10.204 -4.863 -25.068 1.00 79.75 104 ALA A C 1
ATOM 811 O O . ALA A 1 104 ? 10.386 -4.262 -26.125 1.00 79.75 104 ALA A O 1
ATOM 812 N N . ALA A 1 105 ? 9.382 -5.916 -24.984 1.00 82.56 105 ALA A N 1
ATOM 813 C CA . ALA A 1 105 ? 8.681 -6.479 -26.139 1.00 82.56 105 ALA A CA 1
ATOM 814 C C . ALA A 1 105 ? 7.631 -5.526 -26.739 1.00 82.56 105 ALA A C 1
ATOM 816 O O . ALA A 1 105 ? 7.467 -5.478 -27.954 1.00 82.56 105 ALA A O 1
ATOM 817 N N . THR A 1 106 ? 6.916 -4.767 -25.905 1.00 82.25 106 THR A N 1
ATOM 818 C CA . THR A 1 106 ? 5.837 -3.869 -26.359 1.00 82.25 106 THR A CA 1
ATOM 819 C C . THR A 1 106 ? 6.344 -2.533 -26.891 1.00 82.25 106 THR A C 1
ATOM 821 O O . THR A 1 106 ? 5.764 -1.994 -27.829 1.00 82.25 106 THR A O 1
ATOM 824 N N . LEU A 1 107 ? 7.416 -1.992 -26.309 1.00 77.44 107 LEU A N 1
ATOM 825 C CA . LEU A 1 107 ? 7.963 -0.682 -26.672 1.00 77.44 107 LEU A CA 1
ATOM 826 C C . LEU A 1 107 ? 9.152 -0.770 -27.640 1.00 77.44 107 LEU A C 1
ATOM 828 O O . LEU A 1 107 ? 9.645 0.269 -28.077 1.00 77.44 107 LEU A O 1
ATOM 832 N N . GLY A 1 108 ? 9.630 -1.981 -27.952 1.00 74.25 108 GLY A N 1
ATOM 833 C CA . GLY A 1 108 ? 10.801 -2.205 -28.807 1.00 74.25 108 GLY A CA 1
ATOM 834 C C . GLY A 1 108 ? 12.101 -1.644 -28.222 1.00 74.25 108 GLY A C 1
ATOM 835 O O . GLY A 1 108 ? 13.043 -1.371 -28.961 1.00 74.25 108 GLY A O 1
ATOM 836 N N . LEU A 1 109 ? 12.141 -1.416 -26.906 1.00 68.62 109 LEU A N 1
ATOM 837 C CA . LEU A 1 109 ? 13.291 -0.858 -26.199 1.00 68.62 109 LEU A CA 1
ATOM 838 C C . LEU A 1 109 ? 14.217 -1.986 -25.729 1.00 68.62 109 LEU A C 1
ATOM 840 O O . LEU A 1 109 ? 13.726 -3.030 -25.286 1.00 68.62 109 LEU A O 1
ATOM 844 N N . PRO A 1 110 ? 15.547 -1.789 -25.754 1.00 67.38 110 PRO A N 1
ATOM 845 C CA . PRO A 1 110 ? 16.457 -2.751 -25.159 1.00 67.38 110 PRO A CA 1
ATOM 846 C C . PRO A 1 110 ? 16.195 -2.838 -23.642 1.00 67.38 110 PRO A C 1
ATOM 848 O O . PRO A 1 110 ? 15.986 -1.814 -22.986 1.00 67.38 110 PRO A O 1
ATOM 851 N N . PRO A 1 111 ? 16.227 -4.044 -23.046 1.00 64.62 111 PRO A N 1
ATOM 852 C CA . PRO A 1 111 ? 15.905 -4.249 -21.629 1.00 64.62 111 PRO A CA 1
ATOM 853 C C . PRO A 1 111 ? 16.814 -3.444 -20.684 1.00 64.62 111 PRO A C 1
ATOM 855 O O . PRO A 1 111 ? 16.404 -3.083 -19.582 1.00 64.62 111 PRO A O 1
ATOM 858 N N . CYS A 1 112 ? 18.026 -3.107 -21.132 1.00 62.88 112 CYS A N 1
ATOM 859 C CA . CYS A 1 112 ? 18.988 -2.286 -20.401 1.00 62.88 112 CYS A CA 1
ATOM 860 C C . CYS A 1 112 ? 18.499 -0.842 -20.197 1.00 62.88 112 CYS A C 1
ATOM 862 O O . CYS A 1 112 ? 18.653 -0.304 -19.100 1.00 62.88 112 CYS A O 1
ATOM 864 N N . ASP A 1 113 ? 17.850 -0.253 -21.209 1.00 60.00 113 ASP A N 1
ATOM 865 C CA . ASP A 1 113 ? 17.302 1.110 -21.145 1.00 60.00 113 ASP A CA 1
ATOM 866 C C . ASP A 1 113 ? 16.056 1.170 -20.259 1.00 60.00 113 ASP A C 1
ATOM 868 O O . ASP A 1 113 ? 15.846 2.143 -19.538 1.00 60.00 113 ASP A O 1
ATOM 872 N N . VAL A 1 114 ? 15.248 0.104 -20.264 1.00 58.66 114 VAL A N 1
ATOM 873 C CA . VAL A 1 114 ? 14.031 -0.001 -19.443 1.00 58.66 114 VAL A CA 1
ATOM 874 C C . VAL A 1 114 ? 14.381 -0.158 -17.962 1.00 58.66 114 VAL A C 1
ATOM 876 O O . VAL A 1 114 ? 13.798 0.508 -17.110 1.00 58.66 114 VAL A O 1
ATOM 879 N N . CYS A 1 115 ? 15.381 -0.983 -17.645 1.00 61.06 115 CYS A N 1
ATOM 880 C CA . CYS A 1 115 ? 15.900 -1.117 -16.283 1.00 61.06 115 CYS A CA 1
ATOM 881 C C . CYS A 1 115 ? 16.793 0.072 -15.870 1.00 61.06 115 CYS A C 1
ATOM 883 O O . CYS A 1 115 ? 17.128 0.220 -14.689 1.00 61.06 115 CYS A O 1
ATOM 885 N N . GLY A 1 116 ? 17.190 0.905 -16.843 1.00 57.91 116 GLY A N 1
ATOM 886 C CA . GLY A 1 116 ? 18.168 1.987 -16.738 1.00 57.91 116 GLY A CA 1
ATOM 887 C C . GLY A 1 116 ? 19.467 1.552 -16.053 1.00 57.91 116 GLY A C 1
ATOM 888 O O . GLY A 1 116 ? 20.000 2.249 -15.186 1.00 57.91 116 GLY A O 1
ATOM 889 N N . LYS A 1 117 ? 19.945 0.355 -16.398 1.00 62.97 117 LYS A N 1
ATOM 890 C CA . LYS A 1 117 ? 21.255 -0.142 -15.972 1.00 62.97 117 LYS A CA 1
ATOM 891 C C . LYS A 1 117 ? 22.250 0.188 -17.081 1.00 62.97 117 LYS A C 1
ATOM 893 O O . LYS A 1 117 ? 22.037 -0.214 -18.220 1.00 62.97 117 LYS A O 1
ATOM 898 N N . LEU A 1 118 ? 23.329 0.905 -16.749 1.00 54.41 118 LEU A N 1
ATOM 899 C CA . LEU A 1 118 ? 24.351 1.303 -17.729 1.00 54.41 118 LEU A CA 1
ATOM 900 C C . LEU A 1 118 ? 25.115 0.101 -18.318 1.00 54.41 118 LEU A C 1
ATOM 902 O O . LEU A 1 118 ? 25.639 0.205 -19.421 1.00 54.41 118 LEU A O 1
ATOM 906 N N . GLN A 1 119 ? 25.155 -1.039 -17.620 1.00 54.50 119 GLN A N 1
ATOM 907 C CA . GLN A 1 119 ? 25.699 -2.306 -18.115 1.00 54.50 119 GLN A CA 1
ATOM 908 C C . GLN A 1 119 ? 25.140 -3.479 -17.290 1.00 54.50 119 GLN A C 1
ATOM 910 O O . GLN A 1 119 ? 25.026 -3.345 -16.069 1.00 54.50 119 GLN A O 1
ATOM 915 N N . PRO A 1 120 ? 24.821 -4.633 -17.906 1.00 56.25 120 PRO A N 1
ATOM 916 C CA . PRO A 1 120 ? 24.536 -5.861 -17.170 1.00 56.25 120 PRO A CA 1
ATOM 917 C C . PRO A 1 120 ? 25.845 -6.394 -16.569 1.00 56.25 120 PRO A C 1
ATOM 919 O O . PRO A 1 120 ? 26.619 -7.080 -17.235 1.00 56.25 120 PRO A O 1
ATOM 922 N N . GLN A 1 121 ? 26.135 -6.034 -15.319 1.00 53.34 121 GLN A N 1
ATOM 923 C CA . GLN A 1 121 ? 27.286 -6.555 -14.583 1.00 53.34 121 GLN A CA 1
ATOM 924 C C . GLN A 1 121 ? 26.835 -7.728 -13.707 1.00 53.34 121 GLN A C 1
ATOM 926 O O . GLN A 1 121 ? 26.555 -7.565 -12.523 1.00 53.34 121 GLN A O 1
ATOM 931 N N . GLY A 1 122 ? 26.756 -8.930 -14.286 1.00 63.06 122 GLY A N 1
ATOM 932 C CA . GLY A 1 122 ? 26.513 -10.149 -13.512 1.00 63.06 122 GLY A CA 1
ATOM 933 C C . GLY A 1 122 ? 25.742 -11.244 -14.239 1.00 63.06 122 GLY A C 1
ATOM 934 O O . GLY A 1 122 ? 25.401 -11.144 -15.416 1.00 63.06 122 GLY A O 1
ATOM 935 N N . LYS A 1 123 ? 25.470 -12.335 -13.511 1.00 74.19 123 LYS A N 1
ATOM 936 C CA . LYS A 1 123 ? 24.583 -13.399 -13.990 1.00 74.19 123 LYS A CA 1
ATOM 937 C C . LYS A 1 123 ? 23.133 -12.892 -13.902 1.00 74.19 123 LYS A C 1
ATOM 939 O O . LYS A 1 123 ? 22.736 -12.392 -12.854 1.00 74.19 123 LYS A O 1
ATOM 944 N N . PRO A 1 124 ? 22.292 -13.081 -14.930 1.00 72.50 124 PRO A N 1
ATOM 945 C CA . PRO A 1 124 ? 20.948 -12.492 -14.966 1.00 72.50 124 PRO A CA 1
ATOM 946 C C . PRO A 1 124 ? 20.058 -12.942 -13.794 1.00 72.50 124 PRO A C 1
ATOM 948 O O . PRO A 1 124 ? 19.216 -12.187 -13.320 1.00 72.50 124 PRO A O 1
ATOM 951 N N . TRP A 1 125 ? 20.274 -14.150 -13.265 1.00 77.81 125 TRP A N 1
ATOM 952 C CA . TRP A 1 125 ? 19.504 -14.667 -12.133 1.00 77.81 125 TRP A CA 1
ATOM 953 C C . TRP A 1 125 ? 19.812 -13.959 -10.805 1.00 77.81 125 TRP A C 1
ATOM 955 O O . TRP A 1 125 ? 18.906 -13.823 -9.987 1.00 77.81 125 TRP A O 1
ATOM 965 N N . THR A 1 126 ? 21.048 -13.487 -10.577 1.00 80.88 126 THR A N 1
ATOM 966 C CA . THR A 1 126 ? 21.393 -12.781 -9.329 1.00 80.88 126 THR A CA 1
ATOM 967 C C . THR A 1 126 ? 20.735 -11.413 -9.277 1.00 80.88 126 THR A C 1
ATOM 969 O O . THR A 1 126 ? 20.325 -10.979 -8.207 1.00 80.88 126 THR A O 1
ATOM 972 N N . GLU A 1 127 ? 20.594 -10.756 -10.430 1.00 76.12 127 GLU A N 1
ATOM 973 C CA . GLU A 1 127 ? 19.902 -9.472 -10.536 1.00 76.12 127 GLU A CA 1
ATOM 974 C C . GLU A 1 127 ? 18.398 -9.611 -10.303 1.00 76.12 127 GLU A C 1
ATOM 976 O O . GLU A 1 127 ? 17.816 -8.834 -9.554 1.00 76.12 127 GLU A O 1
ATOM 981 N N . ILE A 1 128 ? 17.771 -10.631 -10.897 1.00 79.50 128 ILE A N 1
ATOM 982 C CA . ILE A 1 128 ? 16.351 -10.921 -10.655 1.00 79.50 128 ILE A CA 1
ATOM 983 C C . ILE A 1 128 ? 16.133 -11.228 -9.171 1.00 79.50 128 ILE A C 1
ATOM 985 O O . ILE A 1 128 ? 15.177 -10.740 -8.568 1.00 79.50 128 ILE A O 1
ATOM 989 N N . LEU A 1 129 ? 17.031 -12.013 -8.568 1.00 83.06 129 LEU A N 1
ATOM 990 C CA . LEU A 1 129 ? 16.943 -12.360 -7.157 1.00 83.06 129 LEU A CA 1
ATOM 991 C C . LEU A 1 129 ? 17.085 -11.119 -6.270 1.00 83.06 129 LEU A C 1
ATOM 993 O O . LEU A 1 129 ? 16.233 -10.916 -5.409 1.00 83.06 129 LEU A O 1
ATOM 997 N N . SER A 1 130 ? 18.092 -10.270 -6.493 1.00 82.31 130 SER A N 1
ATOM 998 C CA . SER A 1 130 ? 18.294 -9.061 -5.686 1.00 82.31 130 SER A CA 1
ATOM 999 C C . SER A 1 130 ? 17.131 -8.076 -5.823 1.00 82.31 130 SER A C 1
ATOM 1001 O O . SER A 1 130 ? 16.621 -7.585 -4.816 1.00 82.31 130 SER A O 1
ATOM 1003 N N . GLU A 1 131 ? 16.645 -7.850 -7.044 1.00 80.75 131 GLU A N 1
ATOM 1004 C CA . GLU A 1 131 ? 15.527 -6.947 -7.321 1.00 80.75 131 GLU A CA 1
ATOM 1005 C C . GLU A 1 131 ? 14.218 -7.472 -6.719 1.00 80.75 131 GLU A C 1
ATOM 1007 O O . GLU A 1 131 ? 13.483 -6.721 -6.075 1.00 80.75 131 GLU A O 1
ATOM 1012 N N . SER A 1 132 ? 13.966 -8.781 -6.824 1.00 83.50 132 SER A N 1
ATOM 1013 C CA . SER A 1 132 ? 12.816 -9.410 -6.171 1.00 83.50 132 SER A CA 1
ATOM 1014 C C . SER A 1 132 ? 12.896 -9.327 -4.644 1.00 83.50 132 SER A C 1
ATOM 1016 O O . SER A 1 132 ? 11.872 -9.092 -4.005 1.00 83.50 132 SER A O 1
ATOM 1018 N N . LEU A 1 133 ? 14.091 -9.455 -4.053 1.00 85.38 133 LEU A N 1
ATOM 1019 C CA . LEU A 1 133 ? 14.288 -9.386 -2.605 1.00 85.38 133 LEU A CA 1
ATOM 1020 C C . LEU A 1 133 ? 14.041 -7.971 -2.071 1.00 85.38 133 LEU A C 1
ATOM 1022 O O . LEU A 1 133 ? 13.370 -7.811 -1.053 1.00 85.38 133 LEU A O 1
ATOM 1026 N N . ILE A 1 134 ? 14.538 -6.950 -2.777 1.00 84.50 134 ILE A N 1
ATOM 1027 C CA . ILE A 1 134 ? 14.316 -5.537 -2.440 1.00 84.50 134 ILE A CA 1
ATOM 1028 C C . ILE A 1 134 ? 12.820 -5.216 -2.499 1.00 84.50 134 ILE A C 1
ATOM 1030 O O . ILE A 1 134 ? 12.260 -4.689 -1.536 1.00 84.50 134 ILE A O 1
ATOM 1034 N N . LEU A 1 135 ? 12.154 -5.591 -3.596 1.00 81.94 135 LEU A N 1
ATOM 1035 C CA . LEU A 1 135 ? 10.713 -5.389 -3.761 1.00 81.94 135 LEU A CA 1
ATOM 1036 C C . LEU A 1 135 ? 9.910 -6.129 -2.689 1.00 81.94 135 LEU A C 1
ATOM 1038 O O . LEU A 1 135 ? 8.970 -5.565 -2.130 1.00 81.94 135 LEU A O 1
ATOM 1042 N N . LEU A 1 136 ? 10.288 -7.368 -2.372 1.00 85.19 136 LEU A N 1
ATOM 1043 C CA . LEU A 1 136 ? 9.645 -8.166 -1.333 1.00 85.19 136 LEU A CA 1
ATOM 1044 C C . LEU A 1 136 ? 9.800 -7.526 0.048 1.00 85.19 136 LEU A C 1
ATOM 1046 O O . LEU A 1 136 ? 8.827 -7.468 0.798 1.00 85.19 136 LEU A O 1
ATOM 1050 N N . LEU A 1 137 ? 10.998 -7.046 0.385 1.00 86.31 137 LEU A N 1
ATOM 1051 C CA . LEU A 1 137 ? 11.280 -6.428 1.676 1.00 86.31 137 LEU A CA 1
ATOM 1052 C C . LEU A 1 137 ? 10.476 -5.137 1.843 1.00 86.31 137 LEU A C 1
ATOM 1054 O O . LEU A 1 137 ? 9.777 -4.980 2.843 1.00 86.31 137 LEU A O 1
ATOM 1058 N N . LEU A 1 138 ? 10.494 -4.259 0.839 1.00 82.75 138 LEU A N 1
ATOM 1059 C CA . LEU A 1 138 ? 9.729 -3.015 0.870 1.00 82.75 138 LEU A CA 1
ATOM 1060 C C . LEU A 1 138 ? 8.219 -3.251 0.905 1.00 82.75 138 LEU A C 1
ATOM 1062 O O . LEU A 1 138 ? 7.520 -2.673 1.739 1.00 82.75 138 LEU A O 1
ATOM 1066 N N . ALA A 1 139 ? 7.707 -4.112 0.026 1.00 79.94 139 ALA A N 1
ATOM 1067 C CA . ALA A 1 139 ? 6.281 -4.400 -0.028 1.00 79.94 139 ALA A CA 1
ATOM 1068 C C . ALA A 1 139 ? 5.807 -5.143 1.231 1.00 79.94 139 ALA A C 1
ATOM 1070 O O . ALA A 1 139 ? 4.710 -4.885 1.726 1.00 79.94 139 ALA A O 1
ATOM 1071 N N . GLY A 1 140 ? 6.645 -6.017 1.792 1.00 81.75 140 GLY A N 1
ATOM 1072 C CA . GLY A 1 140 ? 6.402 -6.692 3.063 1.00 81.75 140 GLY A CA 1
ATOM 1073 C C . GLY A 1 140 ? 6.326 -5.717 4.235 1.00 81.75 140 GLY A C 1
ATOM 1074 O O . GLY A 1 140 ? 5.406 -5.810 5.046 1.00 81.75 140 GLY A O 1
ATOM 1075 N N . LEU A 1 141 ? 7.236 -4.743 4.297 1.00 84.44 141 LEU A N 1
ATOM 1076 C CA . LEU A 1 141 ? 7.256 -3.713 5.338 1.00 84.44 141 LEU A CA 1
ATOM 1077 C C . LEU A 1 141 ? 6.021 -2.808 5.230 1.00 84.44 141 LEU A C 1
ATOM 1079 O O . LEU A 1 141 ? 5.310 -2.604 6.214 1.00 84.44 141 LEU A O 1
ATOM 1083 N N . ALA A 1 142 ? 5.694 -2.368 4.016 1.00 79.88 142 ALA A N 1
ATOM 1084 C CA . ALA A 1 142 ? 4.488 -1.606 3.713 1.00 79.88 142 ALA A CA 1
ATOM 1085 C C . ALA A 1 142 ? 3.200 -2.356 4.107 1.00 79.88 142 ALA A C 1
ATOM 1087 O O . ALA A 1 142 ? 2.337 -1.810 4.800 1.00 79.88 142 ALA A O 1
ATOM 1088 N N . ALA A 1 143 ? 3.087 -3.632 3.726 1.00 77.69 143 ALA A N 1
ATOM 1089 C CA . ALA A 1 143 ? 1.960 -4.484 4.095 1.00 77.69 143 ALA A CA 1
ATOM 1090 C C . ALA A 1 143 ? 1.891 -4.724 5.612 1.00 77.69 143 ALA A C 1
ATOM 1092 O O . ALA A 1 143 ? 0.801 -4.724 6.187 1.00 77.69 143 ALA A O 1
ATOM 1093 N N . GLY A 1 144 ? 3.040 -4.892 6.270 1.00 80.44 144 GLY A N 1
ATOM 1094 C CA . GLY A 1 144 ? 3.151 -5.044 7.718 1.00 80.44 144 GLY A CA 1
ATOM 1095 C C . GLY A 1 144 ? 2.656 -3.810 8.471 1.00 80.44 144 GLY A C 1
ATOM 1096 O O . GLY A 1 144 ? 1.849 -3.937 9.393 1.00 80.44 144 GLY A O 1
ATOM 1097 N N . VAL A 1 145 ? 3.059 -2.613 8.037 1.00 81.62 145 VAL A N 1
ATOM 1098 C CA . VAL A 1 145 ? 2.578 -1.339 8.595 1.00 81.62 145 VAL A CA 1
ATOM 1099 C C . VAL A 1 145 ? 1.076 -1.178 8.367 1.00 81.62 145 VAL A C 1
ATOM 1101 O O . VAL A 1 145 ? 0.347 -0.853 9.305 1.00 81.62 145 VAL A O 1
ATOM 1104 N N . ALA A 1 146 ? 0.583 -1.456 7.158 1.00 79.00 146 ALA A N 1
ATOM 1105 C CA . ALA A 1 146 ? -0.846 -1.382 6.855 1.00 79.00 146 ALA A CA 1
ATOM 1106 C C . ALA A 1 146 ? -1.675 -2.333 7.739 1.00 79.00 146 ALA A C 1
ATOM 1108 O O . ALA A 1 146 ? -2.721 -1.948 8.269 1.00 79.00 146 ALA A O 1
ATOM 1109 N N . GLU A 1 147 ? -1.192 -3.557 7.955 1.00 81.44 147 GLU A N 1
ATOM 1110 C CA . GLU A 1 147 ? -1.831 -4.536 8.833 1.00 81.44 147 GLU A CA 1
ATOM 1111 C C . GLU A 1 147 ? -1.768 -4.103 10.308 1.00 81.44 147 GLU A C 1
ATOM 1113 O O . GLU A 1 147 ? -2.758 -4.249 11.026 1.00 81.44 147 GLU A O 1
ATOM 1118 N N . LEU A 1 148 ? -0.653 -3.522 10.765 1.00 82.75 148 LEU A N 1
ATOM 1119 C CA . LEU A 1 148 ? -0.520 -2.981 12.120 1.00 82.75 148 LEU A CA 1
ATOM 1120 C C . LEU A 1 148 ? -1.505 -1.832 12.365 1.00 82.75 148 LEU A C 1
ATOM 1122 O O . LEU A 1 148 ? -2.193 -1.825 13.384 1.00 82.75 148 LEU A O 1
ATOM 1126 N N . LEU A 1 149 ? -1.620 -0.893 11.423 1.00 82.62 149 LEU A N 1
ATOM 1127 C CA . LEU A 1 149 ? -2.582 0.210 11.494 1.00 82.62 149 LEU A CA 1
ATOM 1128 C C . LEU A 1 149 ? -4.025 -0.304 11.497 1.00 82.62 149 LEU A C 1
ATOM 1130 O O . LEU A 1 149 ? -4.854 0.173 12.271 1.00 82.62 149 LEU A O 1
ATOM 1134 N N . ALA A 1 150 ? -4.329 -1.309 10.673 1.00 80.94 150 ALA A N 1
ATOM 1135 C CA . ALA A 1 150 ? -5.644 -1.938 10.662 1.00 80.94 150 ALA A CA 1
ATOM 1136 C C . ALA A 1 150 ? -5.959 -2.635 11.996 1.00 80.94 150 ALA A C 1
ATOM 1138 O O . ALA A 1 150 ? -7.089 -2.545 12.475 1.00 80.94 150 ALA A O 1
ATOM 1139 N N . ARG A 1 151 ? -4.976 -3.305 12.612 1.00 83.19 151 ARG A N 1
ATOM 1140 C CA . ARG A 1 151 ? -5.116 -3.926 13.939 1.00 83.19 151 ARG A CA 1
ATOM 1141 C C . ARG A 1 151 ? -5.317 -2.889 15.034 1.00 83.19 151 ARG A C 1
ATOM 1143 O O . ARG A 1 151 ? -6.236 -3.053 15.826 1.00 83.19 151 ARG A O 1
ATOM 1150 N N . ARG A 1 152 ? -4.526 -1.812 15.041 1.00 85.81 152 ARG A N 1
ATOM 1151 C CA . ARG A 1 152 ? -4.678 -0.707 16.001 1.00 85.81 152 ARG A CA 1
ATOM 1152 C C . ARG A 1 152 ? -6.087 -0.128 15.963 1.00 85.81 152 ARG A C 1
ATOM 1154 O O . ARG A 1 152 ? -6.743 -0.116 16.991 1.00 85.81 152 ARG A O 1
ATOM 1161 N N . ARG A 1 153 ? -6.604 0.194 14.772 1.00 85.12 153 ARG A N 1
ATOM 1162 C CA . ARG A 1 153 ? -7.980 0.699 14.615 1.00 85.12 153 ARG A CA 1
ATOM 1163 C C . ARG A 1 153 ? -9.044 -0.273 15.126 1.00 85.12 153 ARG A C 1
ATOM 1165 O O . ARG A 1 153 ? -10.031 0.153 15.707 1.00 85.12 153 ARG A O 1
ATOM 1172 N N . ARG A 1 154 ? -8.875 -1.583 14.904 1.00 85.81 154 ARG A N 1
ATOM 1173 C CA . ARG A 1 154 ? -9.814 -2.594 15.428 1.00 85.81 154 ARG A CA 1
ATOM 1174 C C . ARG A 1 154 ? -9.772 -2.658 16.952 1.00 85.81 154 ARG A C 1
ATOM 1176 O O . ARG A 1 154 ? -10.828 -2.698 17.568 1.00 85.81 154 ARG A O 1
ATOM 1183 N N . ASN A 1 155 ? -8.576 -2.634 17.532 1.00 86.19 155 ASN A N 1
ATOM 1184 C CA . ASN A 1 155 ? -8.397 -2.648 18.980 1.00 86.19 155 ASN A CA 1
ATOM 1185 C C . ASN A 1 155 ? -8.944 -1.367 19.626 1.00 86.19 155 ASN A C 1
ATOM 1187 O O . ASN A 1 155 ? -9.577 -1.448 20.667 1.00 86.19 155 ASN A O 1
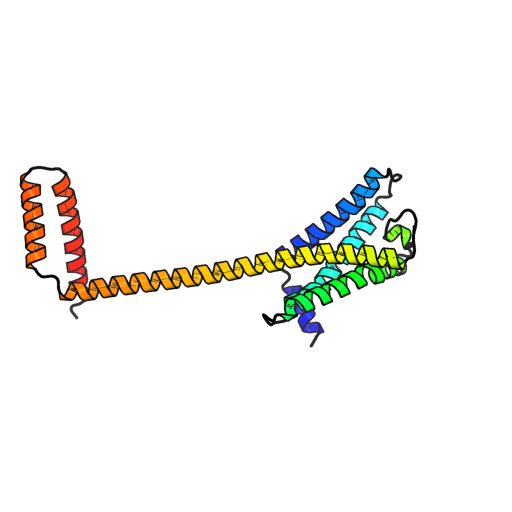ATOM 1191 N N . GLU A 1 156 ? -8.749 -0.203 19.000 1.00 90.94 156 GLU A N 1
ATOM 1192 C CA . GLU A 1 156 ? -9.311 1.076 19.455 1.00 90.94 156 GLU A CA 1
ATOM 1193 C C . GLU A 1 156 ? -10.843 1.041 19.473 1.00 90.94 156 GLU A C 1
ATOM 1195 O O . GLU A 1 156 ? -11.445 1.408 20.476 1.00 90.94 156 GLU A O 1
ATOM 1200 N N . LEU A 1 157 ? -11.475 0.531 18.410 1.00 90.19 157 LEU A N 1
ATOM 1201 C CA . LEU A 1 157 ? -12.933 0.381 18.354 1.00 90.19 157 LEU A CA 1
ATOM 1202 C C . LEU A 1 157 ? -13.458 -0.599 19.410 1.00 90.19 157 LEU A C 1
ATOM 1204 O O . LEU A 1 157 ? -14.469 -0.325 20.046 1.00 90.19 157 LEU A O 1
ATOM 1208 N N . GLN A 1 158 ? -12.769 -1.722 19.622 1.00 90.69 158 GLN A N 1
ATOM 1209 C CA . GLN A 1 158 ? -13.129 -2.676 20.676 1.00 90.69 158 GLN A CA 1
ATOM 1210 C C . GLN A 1 158 ? -12.980 -2.062 22.069 1.00 90.69 158 GLN A C 1
ATOM 1212 O O . GLN A 1 158 ? -13.835 -2.260 22.923 1.00 90.69 158 GLN A O 1
ATOM 1217 N N . LEU A 1 159 ? -11.919 -1.289 22.299 1.00 93.06 159 LEU A N 1
ATOM 1218 C CA . LEU A 1 159 ? -11.694 -0.617 23.572 1.00 93.06 159 LEU A CA 1
ATOM 1219 C C . LEU A 1 159 ? -12.752 0.463 23.830 1.00 93.06 159 LEU A C 1
ATOM 1221 O O . LEU A 1 159 ? -13.250 0.555 24.945 1.00 93.06 159 LEU A O 1
ATOM 1225 N N . GLN A 1 160 ? -13.150 1.223 22.807 1.00 91.88 160 GLN A N 1
ATOM 1226 C CA . GLN A 1 160 ? -14.266 2.170 22.905 1.00 91.88 160 GLN A CA 1
ATOM 1227 C C . GLN A 1 160 ? -15.577 1.465 23.267 1.00 91.88 160 GLN A C 1
ATOM 1229 O O . GLN A 1 160 ? -16.260 1.899 24.186 1.00 91.88 160 GLN A O 1
ATOM 1234 N N . GLN A 1 161 ? -15.884 0.336 22.621 1.00 93.19 161 GLN A N 1
ATOM 1235 C CA . GLN A 1 161 ? -17.072 -0.460 22.946 1.00 93.19 161 GLN A CA 1
ATOM 1236 C C . GLN A 1 161 ? -17.063 -0.948 24.400 1.00 93.19 161 GLN A C 1
ATOM 1238 O O . GLN A 1 161 ? -18.068 -0.826 25.094 1.00 93.19 161 GLN A O 1
ATOM 1243 N N . LEU A 1 162 ? -15.920 -1.440 24.885 1.00 92.44 162 LEU A N 1
ATOM 1244 C CA . LEU A 1 162 ? -15.779 -1.891 26.271 1.00 92.44 162 LEU A CA 1
ATOM 1245 C C . LEU A 1 162 ? -15.915 -0.740 27.281 1.00 92.44 162 LEU A C 1
ATOM 1247 O O . LEU A 1 162 ? -16.498 -0.928 28.347 1.00 92.44 162 LEU A O 1
ATOM 1251 N N . LEU A 1 163 ? -15.403 0.453 26.960 1.00 92.62 163 LEU A N 1
ATOM 1252 C CA . LEU A 1 163 ? -15.571 1.644 27.800 1.00 92.62 163 LEU A CA 1
ATOM 1253 C C . LEU A 1 163 ? -17.033 2.103 27.851 1.00 92.62 163 LEU A C 1
ATOM 1255 O O . LEU A 1 163 ? -17.527 2.439 28.928 1.00 92.62 163 LEU A O 1
ATOM 1259 N N . ASP A 1 164 ? -17.736 2.071 26.718 1.00 92.50 164 ASP A N 1
ATOM 1260 C CA . ASP A 1 164 ? -19.160 2.407 26.647 1.00 92.50 164 ASP A CA 1
ATOM 1261 C C . ASP A 1 164 ? -20.011 1.417 27.459 1.00 92.50 164 ASP A C 1
ATOM 1263 O O . ASP A 1 164 ? -20.921 1.820 28.189 1.00 92.50 164 ASP A O 1
ATOM 1267 N N . GLU A 1 165 ? -19.695 0.121 27.388 1.00 93.06 165 GLU A N 1
ATOM 1268 C CA . GLU A 1 165 ? -20.328 -0.912 28.215 1.00 93.06 165 GLU A CA 1
ATOM 1269 C C . GLU A 1 165 ? -20.052 -0.689 29.707 1.00 93.06 165 GLU A C 1
ATOM 1271 O O . GLU A 1 165 ? -20.977 -0.729 30.522 1.00 93.06 165 GLU A O 1
ATOM 1276 N N . GLN A 1 166 ? -18.809 -0.375 30.083 1.00 93.56 166 GLN A N 1
ATOM 1277 C CA . GLN A 1 166 ? -18.453 -0.091 31.473 1.00 93.56 166 GLN A CA 1
ATOM 1278 C C . GLN A 1 166 ? -19.190 1.143 32.009 1.00 93.56 166 GLN A C 1
ATOM 1280 O O . GLN A 1 166 ? -19.694 1.120 33.134 1.00 93.56 166 GLN A O 1
ATOM 1285 N N . ALA A 1 167 ? -19.292 2.210 31.214 1.00 88.50 167 ALA A N 1
ATOM 1286 C CA . ALA A 1 167 ? -20.011 3.421 31.595 1.00 88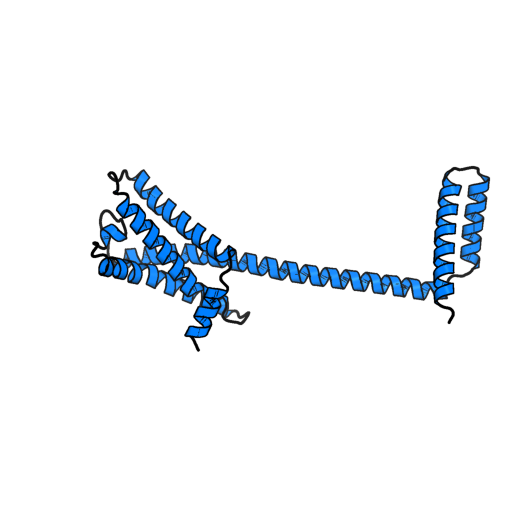.50 167 ALA A CA 1
ATOM 1287 C C . ALA A 1 167 ? -21.501 3.139 31.847 1.00 88.50 167 ALA A C 1
ATOM 1289 O O . ALA A 1 167 ? -22.057 3.616 32.842 1.00 88.50 167 ALA A O 1
ATOM 1290 N N . ARG A 1 168 ? -22.133 2.314 30.999 1.00 91.00 168 ARG A N 1
ATOM 1291 C CA . ARG A 1 168 ? -23.522 1.867 31.195 1.00 91.00 168 ARG A CA 1
ATOM 1292 C C . ARG A 1 168 ? -23.685 1.083 32.493 1.00 91.00 168 ARG A C 1
ATOM 1294 O O . ARG A 1 168 ? -24.539 1.439 33.299 1.00 91.00 168 ARG A O 1
ATOM 1301 N N . LEU A 1 169 ? -22.820 0.101 32.746 1.00 91.38 169 LEU A N 1
ATOM 1302 C CA . LEU A 1 169 ? -22.868 -0.711 33.967 1.00 91.38 169 LEU A CA 1
ATOM 1303 C C . LEU A 1 169 ? -22.663 0.126 35.240 1.00 91.38 169 LEU A C 1
ATOM 1305 O O . LEU A 1 169 ? -23.327 -0.107 36.249 1.00 91.38 169 LEU A O 1
ATOM 1309 N N . ILE A 1 170 ? -21.777 1.128 35.207 1.00 89.88 170 ILE A N 1
ATOM 1310 C CA . ILE A 1 170 ? -21.582 2.059 36.330 1.00 89.88 170 ILE A CA 1
ATOM 1311 C C . ILE A 1 170 ? -22.853 2.873 36.579 1.00 89.88 170 ILE A C 1
ATOM 1313 O O . ILE A 1 170 ? -23.255 3.048 37.733 1.00 89.88 170 ILE A O 1
ATOM 1317 N N . HIS A 1 171 ? -23.494 3.360 35.516 1.00 87.56 171 HIS A N 1
ATOM 1318 C CA . HIS A 1 171 ? -24.721 4.137 35.632 1.00 87.56 171 HIS A CA 1
ATOM 1319 C C . HIS A 1 171 ? -25.880 3.292 36.177 1.00 87.56 171 HIS A C 1
ATOM 1321 O O . HIS A 1 171 ? -26.582 3.719 37.095 1.00 87.56 171 HIS A O 1
ATOM 1327 N N . GLU A 1 172 ? -26.023 2.059 35.693 1.00 89.62 172 GLU A N 1
ATOM 1328 C CA . GLU A 1 172 ? -27.001 1.092 36.193 1.00 89.62 172 GLU A CA 1
ATOM 1329 C C . GLU A 1 172 ? -26.756 0.767 37.670 1.00 89.62 172 GLU A C 1
ATOM 1331 O O . GLU A 1 172 ? -27.674 0.880 38.483 1.00 89.62 172 GLU A O 1
ATOM 1336 N N . ALA A 1 173 ? -25.513 0.477 38.065 1.00 87.69 173 ALA A N 1
ATOM 1337 C CA . ALA A 1 173 ? -25.165 0.214 39.460 1.00 87.69 173 ALA A CA 1
ATOM 1338 C C . ALA A 1 173 ? -25.419 1.429 40.371 1.00 87.69 173 ALA A C 1
ATOM 1340 O O . ALA A 1 173 ? -25.884 1.271 41.503 1.00 87.69 173 ALA A O 1
ATOM 1341 N N . ALA A 1 174 ? -25.141 2.647 39.894 1.00 85.44 174 ALA A N 1
ATOM 1342 C CA . ALA A 1 174 ? -25.442 3.879 40.617 1.00 85.44 174 ALA A CA 1
ATOM 1343 C C . ALA A 1 174 ? -26.957 4.076 40.785 1.00 85.44 174 ALA A C 1
ATOM 1345 O O . ALA A 1 174 ? -27.414 4.356 41.894 1.00 85.44 174 ALA A O 1
ATOM 1346 N N . SER A 1 175 ? -27.741 3.857 39.725 1.00 81.50 175 SER A N 1
ATOM 1347 C CA . SER A 1 175 ? -29.205 3.946 39.769 1.00 81.50 175 SER A CA 1
ATOM 1348 C C . SER A 1 175 ? -29.821 2.901 40.707 1.00 81.50 175 SER A C 1
ATOM 1350 O O . SER A 1 175 ? -30.681 3.239 41.518 1.00 81.50 175 SER A O 1
ATOM 1352 N N . ALA A 1 176 ? -29.307 1.667 40.702 1.00 77.31 176 ALA A N 1
ATOM 1353 C CA . ALA A 1 176 ? -29.746 0.598 41.592 1.00 77.31 176 ALA A CA 1
ATOM 1354 C C . ALA A 1 176 ? -29.409 0.902 43.059 1.00 77.31 176 ALA A C 1
ATOM 1356 O O . ALA A 1 176 ? -30.231 0.678 43.945 1.00 77.31 176 ALA A O 1
ATOM 1357 N N . ARG A 1 177 ? -28.227 1.474 43.335 1.00 75.31 177 ARG A N 1
ATOM 1358 C CA . ARG A 1 177 ? -27.850 1.934 44.685 1.00 75.31 177 ARG A CA 1
ATOM 1359 C C . ARG A 1 177 ? -28.728 3.084 45.170 1.00 75.31 177 ARG A C 1
ATOM 1361 O O . ARG A 1 177 ? -29.080 3.110 46.347 1.00 75.31 177 ARG A O 1
ATOM 1368 N N . LEU A 1 178 ? -29.080 4.021 44.289 1.00 75.94 178 LEU A N 1
ATOM 1369 C CA . LEU A 1 178 ? -29.995 5.117 44.611 1.00 75.94 178 LEU A CA 1
ATOM 1370 C C . LEU A 1 178 ? -31.416 4.602 44.862 1.00 75.94 178 LEU A C 1
ATOM 1372 O O . LEU A 1 178 ? -32.012 4.990 45.858 1.00 75.94 178 LEU A O 1
ATOM 1376 N N . ALA A 1 179 ? -31.921 3.676 44.046 1.00 70.94 179 ALA A N 1
ATOM 1377 C CA . ALA A 1 179 ? -33.218 3.032 44.258 1.00 70.94 179 ALA A CA 1
ATOM 1378 C C . ALA A 1 179 ? -33.256 2.225 45.570 1.00 70.94 179 ALA A C 1
ATOM 1380 O O . ALA A 1 179 ? -34.204 2.339 46.343 1.00 70.94 179 ALA A O 1
ATOM 1381 N N . ALA A 1 180 ? -32.191 1.477 45.876 1.00 74.44 180 ALA A N 1
ATOM 1382 C CA . ALA A 1 180 ? -32.067 0.739 47.132 1.00 74.44 180 ALA A CA 1
ATOM 1383 C C . ALA A 1 180 ? -31.982 1.664 48.361 1.00 74.44 180 ALA A C 1
ATOM 1385 O O . ALA A 1 180 ? -32.483 1.316 49.429 1.00 74.44 180 ALA A O 1
ATOM 1386 N N . ARG A 1 181 ? -31.371 2.851 48.224 1.00 67.00 181 ARG A N 1
ATOM 1387 C CA . ARG A 1 181 ? -31.330 3.869 49.288 1.00 67.00 181 ARG A CA 1
ATOM 1388 C C . ARG A 1 181 ? -32.630 4.653 49.414 1.00 67.00 181 ARG A C 1
ATOM 1390 O O . ARG A 1 181 ? -33.005 4.957 50.538 1.00 67.00 181 ARG A O 1
ATOM 1397 N N . ALA A 1 182 ? -33.344 4.919 48.322 1.00 60.84 182 ALA A N 1
ATOM 1398 C CA . ALA A 1 182 ? -34.637 5.606 48.340 1.00 60.84 182 ALA A CA 1
ATOM 1399 C C . ALA A 1 182 ? -35.696 4.861 49.176 1.00 60.84 182 ALA A C 1
ATOM 1401 O O . ALA A 1 182 ? -36.605 5.491 49.703 1.00 60.84 182 ALA A O 1
ATOM 1402 N N . GLY A 1 183 ? -35.543 3.544 49.369 1.00 57.28 183 GLY A N 1
ATOM 1403 C CA . GLY A 1 183 ? -36.373 2.746 50.280 1.00 57.28 183 GLY A CA 1
ATOM 1404 C C . GLY A 1 183 ? -35.949 2.753 51.759 1.00 57.28 183 GLY A C 1
ATOM 1405 O O . GLY A 1 183 ? -36.622 2.125 52.569 1.00 57.28 183 GLY A O 1
ATOM 1406 N N . ARG A 1 184 ? -34.836 3.407 52.132 1.00 54.59 184 ARG A N 1
ATOM 1407 C CA . ARG A 1 184 ? -34.287 3.446 53.507 1.00 54.59 184 ARG A CA 1
ATOM 1408 C C . ARG A 1 184 ? -33.794 4.835 53.942 1.00 54.59 184 ARG A C 1
ATOM 1410 O O . ARG A 1 184 ? -32.933 4.928 54.815 1.00 54.59 184 ARG A O 1
ATOM 1417 N N . VAL A 1 185 ? -34.282 5.920 53.339 1.00 55.06 185 VAL A N 1
ATOM 1418 C CA . VAL A 1 185 ? -33.987 7.257 53.876 1.00 55.06 185 VAL A CA 1
ATOM 1419 C C . VAL A 1 185 ? -34.892 7.490 55.080 1.00 55.06 185 VAL A C 1
ATOM 1421 O O . VAL A 1 185 ? -36.081 7.755 54.930 1.00 55.06 185 VAL A O 1
ATOM 1424 N N . ASP A 1 186 ? -34.313 7.353 56.271 1.00 53.34 186 ASP A N 1
ATOM 1425 C CA . ASP A 1 186 ? -34.966 7.684 57.532 1.00 53.34 186 ASP A CA 1
ATOM 1426 C C . ASP A 1 186 ? -35.223 9.205 57.572 1.00 53.34 186 ASP A C 1
ATOM 1428 O O . ASP A 1 186 ? -34.266 9.986 57.478 1.00 53.34 186 ASP A O 1
ATOM 1432 N N . PRO A 1 187 ? -36.478 9.672 57.705 1.00 55.97 187 PRO A N 1
ATOM 1433 C CA . PRO A 1 187 ? -36.809 11.101 57.709 1.00 55.97 187 PRO A CA 1
ATOM 1434 C C . PRO A 1 187 ? -36.124 11.873 58.848 1.00 55.97 187 PRO A C 1
ATOM 1436 O O . PRO A 1 187 ? -35.978 13.090 58.768 1.00 55.97 187 PRO A O 1
ATOM 1439 N N . GLN A 1 188 ? -35.647 11.175 59.883 1.00 51.81 188 GLN A N 1
ATOM 1440 C CA . GLN A 1 188 ? -34.869 11.758 60.977 1.00 51.81 188 GLN A CA 1
ATOM 1441 C C . GLN A 1 188 ? -33.462 12.209 60.552 1.00 51.81 188 GLN A C 1
ATOM 1443 O O . GLN A 1 188 ? -32.954 13.185 61.095 1.00 51.81 188 GLN A O 1
ATOM 1448 N N . VAL A 1 189 ? -32.843 11.565 59.555 1.00 56.91 189 VAL A N 1
ATOM 1449 C CA . VAL A 1 189 ? -31.523 11.979 59.039 1.00 56.91 189 VAL A CA 1
ATOM 1450 C C . VAL A 1 189 ? -31.645 13.275 58.234 1.00 56.91 189 VAL A C 1
ATOM 1452 O O . VAL A 1 189 ? -30.846 14.188 58.415 1.00 56.91 189 VAL A O 1
ATOM 1455 N N . LEU A 1 190 ? -32.711 13.401 57.434 1.00 56.28 190 LEU A N 1
ATOM 1456 C CA . LEU A 1 190 ? -33.068 14.646 56.744 1.00 56.28 190 LEU A CA 1
ATOM 1457 C C . LEU A 1 190 ? -33.344 15.792 57.726 1.00 56.28 190 LEU A C 1
ATOM 1459 O O . LEU A 1 190 ? -32.984 16.928 57.435 1.00 56.28 190 LEU A O 1
ATOM 1463 N N . LEU A 1 191 ? -33.956 15.504 58.880 1.00 53.06 191 LEU A N 1
ATOM 1464 C CA . LEU A 1 191 ? -34.222 16.506 59.915 1.00 53.06 191 LEU A CA 1
ATOM 1465 C C . LEU A 1 191 ? -32.935 16.969 60.617 1.00 53.06 191 LEU A C 1
ATOM 1467 O O . LEU A 1 191 ? -32.745 18.168 60.806 1.00 53.06 191 LEU A O 1
ATOM 1471 N N . ASN A 1 192 ? -32.039 16.034 60.948 1.00 56.41 192 ASN A N 1
ATOM 1472 C CA . ASN A 1 192 ? -30.758 16.335 61.594 1.00 56.41 192 ASN A CA 1
ATOM 1473 C C . ASN A 1 192 ? -29.831 17.162 60.690 1.00 56.41 192 ASN A C 1
ATOM 1475 O O . ASN A 1 192 ? -29.196 18.105 61.165 1.00 56.41 192 ASN A O 1
ATOM 1479 N N . ASP A 1 193 ? -29.791 16.862 59.389 1.00 59.00 193 ASP A N 1
ATOM 1480 C CA . ASP A 1 193 ? -29.021 17.655 58.424 1.00 59.00 193 ASP A CA 1
ATOM 1481 C C . ASP A 1 193 ? -29.624 19.061 58.241 1.00 59.00 193 ASP A C 1
ATOM 1483 O O . ASP A 1 193 ? -28.889 20.045 58.118 1.00 59.00 193 ASP A O 1
ATOM 1487 N N . LEU A 1 194 ? -30.956 19.194 58.307 1.00 53.06 194 LEU A N 1
ATOM 1488 C CA . LEU A 1 194 ? -31.638 20.493 58.264 1.00 53.06 194 LEU A CA 1
ATOM 1489 C C . LEU A 1 194 ? -31.352 21.335 59.522 1.00 53.06 194 LEU A C 1
ATOM 1491 O O . LEU A 1 194 ? -31.138 22.545 59.428 1.00 53.06 194 LEU A O 1
ATOM 1495 N N . GLU A 1 195 ? -31.301 20.701 60.695 1.00 57.16 195 GLU A N 1
ATOM 1496 C CA . GLU A 1 195 ? -30.994 21.354 61.973 1.00 57.16 195 GLU A CA 1
ATOM 1497 C C . GLU A 1 195 ? -29.520 21.791 62.058 1.00 57.16 195 GLU A C 1
ATOM 1499 O O . GLU A 1 195 ? -29.211 22.877 62.560 1.00 57.16 195 GLU A O 1
ATOM 1504 N N . ALA A 1 196 ? -28.603 20.996 61.496 1.00 57.84 196 ALA A N 1
ATOM 1505 C CA . ALA A 1 196 ? -27.193 21.360 61.364 1.00 57.84 196 ALA A CA 1
ATOM 1506 C C . ALA A 1 196 ? -26.998 22.596 60.465 1.00 57.84 196 ALA A C 1
ATOM 1508 O O . ALA A 1 196 ? -26.212 23.489 60.797 1.00 57.84 196 ALA A O 1
ATOM 1509 N N . VAL A 1 197 ? -27.758 22.702 59.370 1.00 56.38 197 VAL A N 1
ATOM 1510 C CA . VAL A 1 197 ? -27.733 23.868 58.471 1.00 56.38 197 VAL A CA 1
ATOM 1511 C C . VAL A 1 197 ? -28.361 25.106 59.117 1.00 56.38 197 VAL A C 1
ATOM 1513 O O . VAL A 1 197 ? -27.817 26.199 58.976 1.00 56.38 197 VAL A O 1
ATOM 1516 N N . LEU A 1 198 ? -29.436 24.960 59.898 1.00 53.34 198 LEU A N 1
ATOM 1517 C CA . LEU A 1 198 ? -30.027 26.060 60.676 1.00 53.34 198 LEU A CA 1
ATOM 1518 C C . LEU A 1 198 ? -29.068 26.606 61.747 1.00 53.34 198 LEU A C 1
ATOM 1520 O O . LEU A 1 198 ? -28.974 27.823 61.917 1.00 53.34 198 LEU A O 1
ATOM 1524 N N . LYS A 1 199 ? -28.292 25.738 62.414 1.00 56.09 199 LYS A N 1
ATOM 1525 C CA . LYS A 1 199 ? -27.231 26.162 63.348 1.00 56.09 199 LYS A CA 1
ATOM 1526 C C . LYS A 1 199 ? -26.094 26.911 62.647 1.00 56.09 199 LYS A C 1
ATOM 1528 O O . LYS A 1 199 ? -25.594 27.892 63.189 1.00 56.09 199 LYS A O 1
ATOM 1533 N N . LEU A 1 200 ? -25.716 26.502 61.434 1.00 51.28 200 LEU A N 1
ATOM 1534 C CA . LEU A 1 200 ? -24.706 27.193 60.619 1.00 51.28 200 LEU A CA 1
ATOM 1535 C C . LEU A 1 200 ? -25.214 28.517 60.019 1.00 51.28 200 LEU A C 1
ATOM 1537 O O . LEU A 1 200 ? -24.442 29.467 59.881 1.00 51.28 200 LEU A O 1
ATOM 1541 N N . ALA A 1 201 ? -26.509 28.611 59.706 1.00 47.16 201 ALA A N 1
ATOM 1542 C CA . ALA A 1 201 ? -27.157 29.831 59.223 1.00 47.16 201 ALA A CA 1
ATOM 1543 C C . ALA A 1 201 ? -27.332 30.883 60.331 1.00 47.16 201 ALA A C 1
ATOM 1545 O O . ALA A 1 201 ? -27.129 32.071 60.082 1.00 47.16 201 ALA A O 1
ATOM 1546 N N . GLY A 1 202 ? -27.617 30.456 61.568 1.00 50.81 202 GLY A N 1
ATOM 1547 C CA . GLY A 1 202 ? -27.655 31.335 62.745 1.00 50.81 202 GLY A CA 1
ATOM 1548 C C . GLY A 1 202 ? -26.303 31.975 63.092 1.00 50.81 202 GLY A C 1
ATOM 1549 O O . GLY A 1 202 ? -26.267 32.996 63.772 1.00 50.81 202 GLY A O 1
ATOM 1550 N N . LEU A 1 203 ? -25.198 31.421 62.578 1.00 52.81 203 LEU A N 1
ATOM 1551 C CA . LEU A 1 203 ? -23.841 31.963 62.718 1.00 52.81 203 LEU A CA 1
ATOM 1552 C C . LEU A 1 203 ? -23.479 33.003 61.638 1.00 52.81 203 LEU A C 1
ATOM 1554 O O . LEU A 1 203 ? -22.349 33.485 61.616 1.00 52.81 203 LEU A O 1
ATOM 1558 N N . GLY A 1 204 ? -24.411 33.371 60.748 1.00 49.28 204 GLY A N 1
ATOM 1559 C CA . GLY A 1 204 ? -24.245 34.509 59.835 1.00 49.28 204 GLY A CA 1
ATOM 1560 C C . GLY A 1 204 ? -23.142 34.341 58.783 1.00 49.28 204 GLY A C 1
ATOM 1561 O O . GLY A 1 204 ? -22.488 35.316 58.420 1.00 49.28 204 GLY A O 1
ATOM 1562 N N . SER A 1 205 ? -22.903 33.121 58.290 1.00 53.56 205 SER A N 1
ATOM 1563 C CA . SER A 1 205 ? -21.883 32.867 57.264 1.00 53.56 205 SER A CA 1
ATOM 1564 C C . SER A 1 205 ? -22.485 32.777 55.854 1.00 53.56 205 SER A C 1
ATOM 1566 O O . SER A 1 205 ? -23.500 32.119 55.630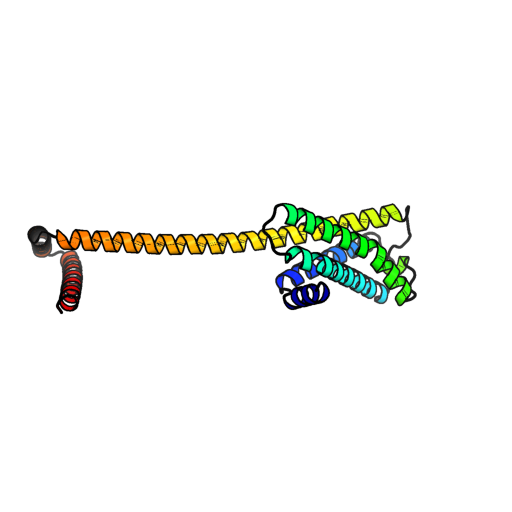 1.00 53.56 205 SER A O 1
ATOM 1568 N N . ALA A 1 206 ? -21.828 33.398 54.866 1.00 53.81 206 ALA A N 1
ATOM 1569 C CA . ALA A 1 206 ? -22.233 33.386 53.451 1.00 53.81 206 ALA A CA 1
ATOM 1570 C C . ALA A 1 206 ? -22.329 31.970 52.832 1.00 53.81 206 ALA A C 1
ATOM 1572 O O . ALA A 1 206 ? -22.953 31.778 51.791 1.00 53.81 206 ALA A O 1
ATOM 1573 N N . GLN A 1 207 ? -21.753 30.961 53.490 1.00 50.16 207 GLN A N 1
ATOM 1574 C CA . GLN A 1 207 ? -21.833 29.551 53.098 1.00 50.16 207 GLN A CA 1
ATOM 1575 C C . GLN A 1 207 ? -23.207 28.922 53.387 1.00 50.16 207 GLN A C 1
ATOM 1577 O O . GLN A 1 207 ? -23.583 27.957 52.723 1.00 50.16 207 GLN A O 1
ATOM 1582 N N . ALA A 1 208 ? -23.995 29.496 54.303 1.00 46.16 208 ALA A N 1
ATOM 1583 C CA . ALA A 1 208 ? -25.339 29.013 54.617 1.00 46.16 208 ALA A CA 1
ATOM 1584 C C . ALA A 1 208 ? -26.333 29.218 53.462 1.00 46.16 208 ALA A C 1
ATOM 1586 O O . ALA A 1 208 ? -27.177 28.357 53.227 1.00 46.16 208 ALA A O 1
ATOM 1587 N N . GLY A 1 209 ? -26.200 30.309 52.698 1.00 50.59 209 GLY A N 1
ATOM 1588 C CA . GLY A 1 209 ? -27.038 30.564 51.519 1.00 50.59 209 GLY A CA 1
ATOM 1589 C C . GLY A 1 209 ? -26.812 29.533 50.411 1.00 50.59 209 GLY A C 1
ATOM 1590 O O . GLY A 1 209 ? -27.763 28.984 49.866 1.00 50.59 209 GLY A O 1
ATOM 1591 N N . VAL A 1 210 ? -25.549 29.178 50.159 1.00 57.28 210 VAL A N 1
ATOM 1592 C CA . VAL A 1 210 ? -25.176 28.165 49.156 1.00 57.28 210 VAL A CA 1
ATOM 1593 C C . VAL A 1 210 ? -25.655 26.766 49.565 1.00 57.28 210 VAL A C 1
ATOM 1595 O O . VAL A 1 210 ? -26.107 25.990 48.723 1.00 57.28 210 VAL A O 1
ATOM 1598 N N . ALA A 1 211 ? -25.607 26.446 50.861 1.00 52.81 211 ALA A N 1
AT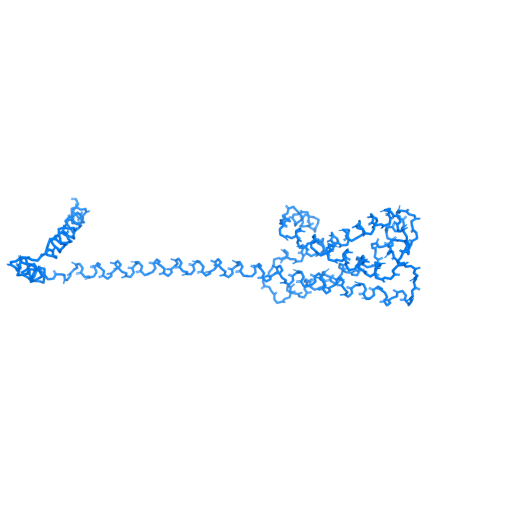OM 1599 C CA . ALA A 1 211 ? -26.118 25.181 51.388 1.00 52.81 211 ALA A CA 1
ATOM 1600 C C . ALA A 1 211 ? -27.658 25.090 51.322 1.00 52.81 211 ALA A C 1
ATOM 1602 O O . ALA A 1 211 ? -28.195 24.039 50.970 1.00 52.81 211 ALA A O 1
ATOM 1603 N N . LEU A 1 212 ? -28.369 26.192 51.598 1.00 52.97 212 LEU A N 1
ATOM 1604 C CA . LEU A 1 212 ? -29.830 26.292 51.481 1.00 52.97 212 LEU A CA 1
ATOM 1605 C C . LEU A 1 212 ? -30.314 26.156 50.034 1.00 52.97 212 LEU A C 1
ATOM 1607 O O . LEU A 1 212 ? -31.270 25.424 49.781 1.00 52.97 212 LEU A O 1
ATOM 1611 N N . ASP A 1 213 ? -29.633 26.790 49.080 1.00 55.31 213 ASP A N 1
ATOM 1612 C CA . ASP A 1 213 ? -29.959 26.652 47.658 1.00 55.31 213 ASP A CA 1
ATOM 1613 C C . ASP A 1 213 ? -29.698 25.226 47.147 1.00 55.31 213 ASP A C 1
ATOM 1615 O O . ASP A 1 213 ? -30.494 24.681 46.374 1.00 55.31 213 ASP A O 1
ATOM 1619 N N . GLY A 1 214 ? -28.639 24.571 47.638 1.00 61.12 214 GLY A N 1
ATOM 1620 C CA . GLY A 1 214 ? -28.355 23.163 47.354 1.00 61.12 214 GLY A CA 1
ATOM 1621 C C . GLY A 1 214 ? -29.437 22.214 47.882 1.00 61.12 214 GLY A C 1
ATOM 1622 O O . GLY A 1 214 ? -29.904 21.336 47.151 1.00 61.12 214 GLY A O 1
ATOM 1623 N N . LEU A 1 215 ? -29.892 22.421 49.121 1.00 56.91 215 LEU A N 1
ATOM 1624 C CA . LEU A 1 215 ? -30.960 21.628 49.741 1.00 56.91 215 LEU A CA 1
ATOM 1625 C C . LEU A 1 215 ? -32.327 21.880 49.098 1.00 56.91 215 LEU A C 1
ATOM 1627 O O . LEU A 1 215 ? -33.066 20.927 48.851 1.00 56.91 215 LEU A O 1
ATOM 1631 N N . MET A 1 216 ? -32.654 23.128 48.747 1.00 56.22 216 MET A N 1
ATOM 1632 C CA . MET A 1 216 ? -33.864 23.435 47.980 1.00 56.22 216 MET A CA 1
ATOM 1633 C C . MET A 1 216 ? -33.830 22.791 46.594 1.00 56.22 216 MET A C 1
ATOM 1635 O O . MET A 1 216 ? -34.851 22.267 46.150 1.00 56.22 216 MET A O 1
ATOM 1639 N N . GLY A 1 217 ? -32.672 22.765 45.927 1.00 62.81 217 GLY A N 1
ATOM 1640 C CA . GLY A 1 217 ? -32.489 22.059 44.658 1.00 62.81 217 GLY A CA 1
ATOM 1641 C C . GLY A 1 217 ? -32.776 20.561 44.781 1.00 62.81 217 GLY A C 1
ATOM 1642 O O . GLY A 1 217 ? -33.574 20.016 44.014 1.00 62.81 217 GLY A O 1
ATOM 1643 N N . GLN A 1 218 ? -32.203 19.914 45.797 1.00 61.88 218 GLN A N 1
ATOM 1644 C CA . GLN A 1 218 ? -32.393 18.483 46.051 1.00 61.88 218 GLN A CA 1
ATOM 1645 C C . GLN A 1 218 ? -33.837 18.141 46.459 1.00 61.88 218 GLN A C 1
ATOM 1647 O O . GLN A 1 218 ? -34.404 17.176 45.943 1.00 61.88 218 GLN A O 1
ATOM 1652 N N . LEU A 1 219 ? -34.484 18.968 47.290 1.00 55.53 219 LEU A N 1
ATOM 1653 C CA . LEU A 1 219 ? -35.902 18.826 47.651 1.00 55.53 219 LEU A CA 1
ATOM 1654 C C . LEU A 1 219 ? -36.831 19.003 46.445 1.00 55.53 219 LEU A C 1
ATOM 1656 O O . LEU A 1 219 ? -37.791 18.250 46.287 1.00 55.53 219 LEU A O 1
ATOM 1660 N N . ARG A 1 220 ? -36.545 19.957 45.552 1.00 64.81 220 ARG A N 1
ATOM 1661 C CA . ARG A 1 220 ? -37.340 20.173 44.331 1.00 64.81 220 ARG A CA 1
ATOM 1662 C C . ARG A 1 220 ? -37.240 18.984 43.383 1.00 64.81 220 ARG A C 1
ATOM 1664 O O . ARG A 1 220 ? -38.234 18.603 42.769 1.00 64.81 220 ARG A O 1
ATOM 1671 N N . GLN A 1 221 ? -36.059 18.380 43.295 1.00 62.69 221 GLN A N 1
ATOM 1672 C CA . GLN A 1 221 ? -35.804 17.217 42.453 1.00 62.69 221 GLN A CA 1
ATOM 1673 C C . GLN A 1 221 ? -36.458 15.948 43.024 1.00 62.69 221 GLN A C 1
ATOM 1675 O O . GLN A 1 221 ? -37.055 15.181 42.269 1.00 62.69 221 GLN A O 1
ATOM 1680 N N . ALA A 1 222 ? -36.441 15.778 44.351 1.00 57.25 222 ALA A N 1
ATOM 1681 C CA . ALA A 1 222 ? -37.133 14.694 45.051 1.00 57.25 222 ALA A CA 1
ATOM 1682 C C . ALA A 1 222 ? -38.672 14.824 45.005 1.00 57.25 222 ALA A C 1
ATOM 1684 O O . ALA A 1 222 ? -39.380 13.829 44.860 1.00 57.25 222 ALA A O 1
ATOM 1685 N N . LEU A 1 223 ? -39.213 16.046 45.061 1.00 53.41 223 LEU A N 1
ATOM 1686 C CA . LEU A 1 223 ? -40.654 16.293 44.905 1.00 53.41 223 LEU A CA 1
ATOM 1687 C C . LEU A 1 223 ? -41.128 16.123 43.454 1.00 53.41 223 LEU A C 1
ATOM 1689 O O . LEU A 1 223 ? -42.234 15.642 43.213 1.00 53.41 223 LEU A O 1
ATOM 1693 N N . GLN A 1 224 ? -40.309 16.490 42.463 1.00 58.09 224 GLN A N 1
ATOM 1694 C CA . GLN A 1 224 ? -40.642 16.263 41.053 1.00 58.09 224 GLN A CA 1
ATOM 1695 C C . GLN A 1 224 ? -40.611 14.783 40.667 1.00 58.09 224 GLN A C 1
ATOM 1697 O O . GLN A 1 224 ? -41.411 14.365 39.827 1.00 58.09 224 GLN A O 1
ATOM 1702 N N . SER A 1 225 ? -39.720 13.987 41.263 1.00 53.72 225 SER A N 1
ATOM 1703 C CA . SER A 1 225 ? -39.684 12.546 41.018 1.00 53.72 225 SER A CA 1
ATOM 1704 C C . SER A 1 225 ? -40.865 11.823 41.672 1.00 53.72 225 SER A C 1
ATOM 1706 O O . SER A 1 225 ? -41.439 10.952 41.023 1.00 53.72 225 SER A O 1
ATOM 1708 N N . SER A 1 226 ? -41.316 12.238 42.867 1.00 48.59 226 SER A N 1
ATOM 1709 C CA . SER A 1 226 ? -42.494 11.629 43.514 1.00 48.59 226 SER A CA 1
ATOM 1710 C C . SER A 1 226 ? -43.811 11.959 42.800 1.00 48.59 226 SER A C 1
ATOM 1712 O O . SER A 1 226 ? -44.703 11.118 42.702 1.00 48.59 226 SER A O 1
ATOM 1714 N N . ARG A 1 227 ? -43.918 13.155 42.203 1.00 50.31 227 ARG A N 1
ATOM 1715 C CA . ARG A 1 227 ? -45.089 13.553 41.405 1.00 50.31 227 ARG A CA 1
ATOM 1716 C C . ARG A 1 227 ? -45.193 12.816 40.066 1.00 50.31 227 ARG A C 1
ATOM 1718 O O . ARG A 1 227 ? -46.270 12.768 39.490 1.00 50.31 227 ARG A O 1
ATOM 1725 N N . ARG A 1 228 ? -44.085 12.255 39.567 1.00 51.03 228 ARG A N 1
ATOM 1726 C CA . ARG A 1 228 ? -44.049 11.404 38.363 1.00 51.03 228 ARG A CA 1
ATOM 1727 C C . ARG A 1 228 ? -44.268 9.919 38.667 1.00 51.03 228 ARG A C 1
ATOM 1729 O O . ARG A 1 228 ? -44.472 9.155 37.732 1.00 51.03 228 ARG A O 1
ATOM 1736 N N . SER A 1 229 ? -44.207 9.514 39.937 1.00 50.41 229 SER A N 1
ATOM 1737 C CA . SER A 1 229 ? -44.391 8.125 40.380 1.00 50.41 229 SER A CA 1
ATOM 1738 C C . SER A 1 229 ? -45.744 7.866 41.051 1.00 50.41 229 SER A C 1
ATOM 1740 O O . SER A 1 229 ? -45.960 6.764 41.548 1.00 50.41 229 SER A O 1
ATOM 1742 N N . SER A 1 230 ? -46.640 8.857 41.092 1.00 38.94 230 SER A N 1
ATOM 1743 C CA . SER A 1 230 ? -48.045 8.653 41.453 1.00 38.94 230 SER A CA 1
ATOM 1744 C C . SER A 1 230 ? -48.858 8.511 40.157 1.00 38.94 230 SER A C 1
ATOM 1746 O O . SER A 1 230 ? -48.708 9.386 39.301 1.00 38.94 230 SER A O 1
ATOM 1748 N N . PRO A 1 231 ? -49.637 7.426 39.985 1.00 44.72 231 PRO A N 1
ATOM 1749 C CA . PRO A 1 231 ? -50.407 7.136 38.770 1.00 44.72 231 PRO A CA 1
ATOM 1750 C C . PRO A 1 231 ? -51.504 8.166 38.476 1.00 44.72 231 PRO A C 1
ATOM 1752 O O . PRO A 1 231 ? -52.017 8.779 39.443 1.00 44.72 231 PRO A O 1
#

Organism: NCBI:txid392593

Secondary structure (DSSP, 8-state):
-HHHHHHHHHHT--HHHHHHHHHHHHHHHHHHHHHHHHTT-----HHHHHHHHHHHHHHHHHHHHHHHHHHHSS---THHHHHHHHHHHHHHHHHHHHHHHHHHHHHT--HHHHHT-SS--S-HHHHHHHHHHHHHHHHHHHHHHHHHHHHHHHHHHHHHHHHHHHHHHHHHHHHHHHHHHHT---HHHHHHHHHHHHHHHTTT-THHHHHHHHHHHHHHHHHHHHHHS--

Radius of gyration: 35.29 Å; chains: 1; bounding box: 78×53×92 Å